Protein AF-A0A330HRD9-F1 (afdb_monomer_lite)

Foldseek 3Di:
DVVVQVVPQLDKDKLVRVLCVVVPPPPDDDLVSSVVSVVCQVPDDDDPQWDWDFQPDPPRMIMIFGQQHLNRQLVVLCVNPPVVDDSVCCCVPVVVSSVVSVVSNVLVVQCVPDDLLSVLVSLLVVLVVVLVVCVVPPCPDPVSVVSNVVSVVVNVVSVVVNVVVVVVVVVVVPDDPPPPPPDDDDPDDDDD

pLDDT: mean 87.34, std 14.57, range [40.97, 98.19]

Secondary structure (DSSP, 8-state):
-HHHHTTSTT-EEEHHHHHHHHTTT-S---HHHHHHHHHHHHHS---TTEEEEE-SSTT--EEEEETT-HHHHHHHHHHHHTTTS-HHHHHHH-HHHHHHHHHHHHHHHHHHSS-HHHHHHHHHHHHHHHHHHHHHHTTTSHHHHHHHHHHHHHHHHHHHHHHHHHHHHHHHHSS-----------------

Radius of gyration: 26.35 Å; chains: 1; bounding box: 50×54×100 Å

Sequence (192 aa):
MIVALIEDPDGAWTTTDICGRVYAGANRIEKKHRVAVSRGLRTISLPENWWVERLERQGSEHLLYNRLSIESQITKRWLSGFQMHPRDKFMKHWSHHVDKAHEDVDEYRRYFDADELGRIKIQVADKQKAAGLIRAFGASSSFSVEYLRQVGAEIASLLERKAALEEAARLSVSAPSECATGNTYHHDERAA

Organism: NCBI:txid1209954

Structure (mmCIF, N/CA/C/O backbone):
data_AF-A0A330HRD9-F1
#
_entry.id   AF-A0A330HRD9-F1
#
loop_
_atom_site.group_PDB
_atom_site.id
_atom_site.type_symbol
_atom_site.label_atom_id
_atom_site.label_alt_id
_atom_site.label_comp_id
_atom_site.label_asym_id
_atom_site.label_entity_id
_atom_site.label_seq_id
_atom_site.pdbx_PDB_ins_code
_atom_site.Cartn_x
_atom_site.Cartn_y
_atom_site.Cartn_z
_atom_site.occupancy
_atom_site.B_iso_or_equiv
_atom_site.auth_seq_id
_atom_site.auth_comp_id
_atom_site.auth_asym_id
_atom_site.auth_atom_id
_atom_site.pdbx_PDB_model_num
ATOM 1 N N . MET A 1 1 ? -14.180 -13.310 4.821 1.00 65.50 1 MET A N 1
ATOM 2 C CA . MET A 1 1 ? -14.444 -12.217 5.787 1.00 65.50 1 MET A CA 1
ATOM 3 C C . MET A 1 1 ? -13.482 -11.041 5.640 1.00 65.50 1 MET A C 1
ATOM 5 O O . MET A 1 1 ? -13.983 -9.961 5.397 1.00 65.50 1 MET A O 1
ATOM 9 N N . ILE A 1 2 ? -12.145 -11.196 5.676 1.00 76.19 2 ILE A N 1
ATOM 10 C CA . ILE A 1 2 ? -11.243 -10.095 5.237 1.00 76.19 2 ILE A CA 1
ATOM 11 C C . ILE A 1 2 ? -11.513 -9.736 3.761 1.00 76.19 2 ILE A C 1
ATOM 13 O O . ILE A 1 2 ? -11.580 -8.566 3.417 1.00 76.19 2 ILE A O 1
ATOM 17 N N . VAL A 1 3 ? -11.815 -10.741 2.931 1.00 77.94 3 VAL A N 1
ATOM 18 C CA . VAL A 1 3 ? -12.276 -10.570 1.538 1.00 77.94 3 VAL A CA 1
ATOM 19 C C . VAL A 1 3 ? -13.586 -9.768 1.409 1.00 77.94 3 VAL A C 1
ATOM 21 O O . VAL A 1 3 ? -13.821 -9.167 0.379 1.00 77.94 3 VAL A O 1
ATOM 24 N N . ALA A 1 4 ? -14.427 -9.704 2.446 1.00 80.56 4 ALA A N 1
ATOM 25 C CA . ALA A 1 4 ? -15.631 -8.866 2.401 1.00 80.56 4 ALA A CA 1
ATOM 26 C C . ALA A 1 4 ? -15.314 -7.395 2.720 1.00 80.56 4 ALA A C 1
ATOM 28 O O . ALA A 1 4 ? -16.073 -6.505 2.375 1.00 80.56 4 ALA A O 1
ATOM 29 N N . LEU A 1 5 ? -14.189 -7.119 3.394 1.00 81.88 5 LEU A N 1
ATOM 30 C CA . LEU A 1 5 ? -13.764 -5.741 3.641 1.00 81.88 5 LEU A CA 1
ATOM 31 C C . LEU A 1 5 ? -13.301 -5.089 2.345 1.00 81.88 5 LEU A C 1
ATOM 33 O O . LEU A 1 5 ? -13.672 -3.959 2.078 1.00 81.88 5 LEU A O 1
ATOM 37 N N . ILE A 1 6 ? -12.569 -5.821 1.507 1.00 88.12 6 ILE A N 1
ATOM 38 C CA . ILE A 1 6 ? -12.024 -5.289 0.250 1.00 88.12 6 ILE A CA 1
ATOM 39 C C . ILE A 1 6 ? -13.089 -4.952 -0.812 1.00 88.12 6 ILE A C 1
ATOM 41 O O . ILE A 1 6 ? -12.736 -4.441 -1.872 1.00 88.12 6 ILE A O 1
ATOM 45 N N . GLU A 1 7 ? -14.368 -5.233 -0.541 1.00 89.62 7 GLU A N 1
ATOM 46 C CA . GLU A 1 7 ? -15.505 -4.791 -1.360 1.00 89.62 7 GLU A CA 1
ATOM 47 C C . GLU A 1 7 ? -15.763 -3.283 -1.234 1.00 89.62 7 GLU A C 1
ATOM 49 O O . GLU A 1 7 ? -16.333 -2.691 -2.145 1.00 89.62 7 GLU A O 1
ATOM 54 N N . ASP A 1 8 ? -15.326 -2.653 -0.138 1.00 93.56 8 ASP A N 1
ATOM 55 C CA . ASP A 1 8 ? -15.334 -1.199 0.023 1.00 93.56 8 ASP A CA 1
ATOM 56 C C . ASP A 1 8 ? -14.036 -0.615 -0.570 1.00 93.56 8 ASP A C 1
ATOM 58 O O . ASP A 1 8 ? -12.972 -0.734 0.052 1.00 93.56 8 ASP A O 1
ATOM 62 N N . PRO A 1 9 ? -14.081 0.001 -1.770 1.00 94.38 9 PRO A N 1
ATOM 63 C CA . PRO A 1 9 ? -12.884 0.463 -2.465 1.00 94.38 9 PRO A CA 1
ATOM 64 C C . PRO A 1 9 ? -12.175 1.611 -1.738 1.00 94.38 9 PRO A C 1
ATOM 66 O O . PRO A 1 9 ? -10.974 1.787 -1.945 1.00 94.38 9 PRO A O 1
ATOM 69 N N . ASP A 1 10 ? -12.871 2.357 -0.879 1.00 96.81 10 ASP A N 1
ATOM 70 C CA . ASP A 1 10 ? -12.313 3.488 -0.129 1.00 96.81 10 ASP A CA 1
ATOM 71 C C . ASP A 1 10 ? -11.862 3.103 1.281 1.00 96.81 10 ASP A C 1
ATOM 73 O O . ASP A 1 10 ? -11.349 3.918 2.054 1.00 96.81 10 ASP A O 1
ATOM 77 N N . GLY A 1 11 ? -12.009 1.828 1.612 1.00 95.06 11 GLY A N 1
ATOM 78 C CA . GLY A 1 11 ? -11.763 1.334 2.939 1.00 95.06 11 GLY A CA 1
ATOM 79 C C . GLY A 1 11 ? -10.288 1.291 3.330 1.00 95.06 11 GLY A C 1
ATOM 80 O O . GLY A 1 11 ? -9.402 0.937 2.549 1.00 95.06 11 GLY A O 1
ATOM 81 N N . ALA A 1 12 ? -10.026 1.637 4.587 1.00 96.88 12 ALA A N 1
ATOM 82 C CA . ALA A 1 12 ? -8.746 1.447 5.251 1.00 96.88 12 ALA A CA 1
ATOM 83 C C . ALA A 1 12 ? -9.004 1.030 6.702 1.00 96.88 12 ALA A C 1
ATOM 85 O O . ALA A 1 12 ? -9.742 1.703 7.424 1.00 96.88 12 ALA A O 1
ATOM 86 N N . TRP A 1 13 ? -8.408 -0.080 7.139 1.00 96.25 13 TRP A N 1
ATOM 87 C CA . TRP A 1 13 ? -8.708 -0.671 8.445 1.00 96.25 13 TRP A CA 1
ATOM 88 C C . TRP A 1 13 ? -7.464 -1.158 9.155 1.00 96.25 13 TRP A C 1
ATOM 90 O O . TRP A 1 13 ? -6.622 -1.864 8.595 1.00 96.25 13 TRP A O 1
ATOM 100 N N . THR A 1 14 ? -7.378 -0.831 10.437 1.00 95.12 14 THR A N 1
ATOM 101 C CA . THR A 1 14 ? -6.354 -1.379 11.314 1.00 95.12 14 THR A CA 1
ATOM 102 C C . THR A 1 14 ? -6.695 -2.814 11.706 1.00 95.12 14 THR A C 1
ATOM 104 O O . THR A 1 14 ? -7.837 -3.267 11.627 1.00 95.12 14 THR A O 1
ATOM 107 N N . THR A 1 15 ? -5.708 -3.540 12.224 1.00 94.69 15 THR A N 1
ATOM 108 C CA . THR A 1 15 ? -5.923 -4.867 12.820 1.00 94.69 15 THR A CA 1
ATOM 109 C C . THR A 1 15 ? -7.010 -4.834 13.899 1.00 94.69 15 THR A C 1
ATOM 111 O O . THR A 1 15 ? -7.769 -5.796 14.010 1.00 94.69 15 THR A O 1
ATOM 114 N N . THR A 1 16 ? -7.118 -3.746 14.673 1.00 92.38 16 THR A N 1
ATOM 115 C CA . THR A 1 16 ? -8.193 -3.570 15.663 1.00 92.38 16 THR A CA 1
ATOM 116 C C . THR A 1 16 ? -9.562 -3.472 14.999 1.00 92.38 16 THR A C 1
ATOM 118 O O . THR A 1 16 ? -10.465 -4.209 15.399 1.00 92.38 16 THR A O 1
ATOM 121 N N . ASP A 1 17 ? -9.707 -2.636 13.971 1.00 94.00 17 ASP A N 1
ATOM 122 C CA . ASP A 1 17 ? -10.977 -2.466 13.250 1.00 94.00 17 ASP A CA 1
ATOM 123 C C . ASP A 1 17 ? -11.423 -3.789 12.623 1.00 94.00 17 ASP A C 1
ATOM 125 O O . ASP A 1 17 ? -12.572 -4.213 12.758 1.00 94.00 17 ASP A O 1
ATOM 129 N N . ILE A 1 18 ? -10.472 -4.497 12.008 1.00 95.25 18 ILE A N 1
ATOM 130 C CA . ILE A 1 18 ? -10.708 -5.803 11.400 1.00 95.25 18 ILE A CA 1
ATOM 131 C C . ILE A 1 18 ? -11.118 -6.814 12.468 1.00 95.25 18 ILE A C 1
ATOM 133 O O . ILE A 1 18 ? -12.080 -7.540 12.257 1.00 95.25 18 ILE A O 1
ATOM 137 N N . CYS A 1 19 ? -10.461 -6.850 13.633 1.00 94.00 19 CYS A N 1
ATOM 138 C CA . CYS A 1 19 ? -10.880 -7.729 14.730 1.00 94.00 19 CYS A CA 1
ATOM 139 C C . CYS A 1 19 ? -12.320 -7.454 15.173 1.00 94.00 19 CYS A C 1
ATOM 141 O O . CYS A 1 19 ? -13.059 -8.408 15.404 1.00 94.00 19 CYS A O 1
ATOM 143 N N . GLY A 1 20 ? -12.714 -6.182 15.283 1.00 93.38 20 GLY A N 1
ATOM 144 C CA . GLY A 1 20 ? -14.074 -5.799 15.669 1.00 93.38 20 GLY A CA 1
ATOM 145 C C . GLY A 1 20 ? -15.132 -6.295 14.682 1.00 93.38 20 GLY A C 1
ATOM 146 O O . GLY A 1 20 ? -16.203 -6.724 15.098 1.00 93.38 20 GLY A O 1
ATOM 147 N N . ARG A 1 21 ? -14.807 -6.307 13.385 1.00 93.06 21 ARG A N 1
ATOM 148 C CA . ARG A 1 21 ? -15.693 -6.823 12.330 1.00 93.06 21 ARG A CA 1
ATOM 149 C C . ARG A 1 21 ? -15.680 -8.351 12.246 1.00 93.06 21 ARG A C 1
ATOM 151 O O . ARG A 1 21 ? -16.729 -8.971 12.141 1.00 93.06 21 ARG A O 1
ATOM 158 N N . VAL A 1 22 ? -14.494 -8.955 12.314 1.00 92.88 22 VAL A N 1
ATOM 159 C CA . VAL A 1 22 ? -14.272 -10.408 12.195 1.00 92.88 22 VAL A CA 1
ATOM 160 C C . VAL A 1 22 ? -14.905 -11.169 13.355 1.00 92.88 22 VAL A C 1
ATOM 162 O O . VAL A 1 22 ? -15.489 -12.229 13.167 1.00 92.88 22 VAL A O 1
ATOM 165 N N . TYR A 1 23 ? -14.780 -10.633 14.563 1.00 92.12 23 TYR A N 1
ATOM 166 C CA . TYR A 1 23 ? -15.294 -11.247 15.782 1.00 92.12 23 TYR A CA 1
ATOM 167 C C . TYR A 1 23 ? -16.485 -10.455 16.330 1.00 92.12 23 TYR A C 1
ATOM 169 O O . TYR A 1 23 ? -16.636 -10.313 17.545 1.00 92.12 23 TYR A O 1
ATOM 177 N N . ALA A 1 24 ? -17.321 -9.918 15.437 1.00 89.19 24 ALA A N 1
ATOM 178 C CA . ALA A 1 24 ? -18.566 -9.272 15.822 1.00 89.19 24 ALA A CA 1
ATOM 179 C C . ALA A 1 24 ? -19.431 -10.254 16.637 1.00 89.19 24 ALA A C 1
ATOM 181 O O . ALA A 1 24 ? -19.612 -11.406 16.250 1.00 89.19 24 ALA A O 1
ATOM 182 N N . GLY A 1 25 ? -19.920 -9.814 17.798 1.00 89.75 25 GLY A N 1
ATOM 183 C CA . GLY A 1 25 ? -20.679 -10.658 18.731 1.00 89.75 25 GLY A CA 1
ATOM 184 C C . GLY A 1 25 ? -19.832 -11.442 19.741 1.00 89.75 25 GLY A C 1
ATOM 185 O O . GLY A 1 25 ? -20.387 -12.050 20.652 1.00 89.75 25 GLY A O 1
ATOM 186 N N . ALA A 1 26 ? -18.498 -11.405 19.653 1.00 90.25 26 ALA A N 1
ATOM 187 C CA . ALA A 1 26 ? -17.662 -11.901 20.740 1.00 90.25 26 ALA A CA 1
ATOM 188 C C . ALA A 1 26 ? -17.774 -10.972 21.960 1.00 90.25 26 ALA A C 1
ATOM 190 O O . ALA A 1 26 ? -17.577 -9.764 21.841 1.00 90.25 26 ALA A O 1
ATOM 191 N N . ASN A 1 27 ? -17.982 -11.541 23.154 1.00 91.06 27 ASN A N 1
ATOM 192 C CA . ASN A 1 27 ? -18.043 -10.774 24.409 1.00 91.06 27 ASN A CA 1
ATOM 193 C C . ASN A 1 27 ? -16.789 -9.914 24.645 1.00 91.06 27 ASN A C 1
ATOM 195 O O . ASN A 1 27 ? -16.851 -8.877 25.302 1.00 91.06 27 ASN A O 1
ATOM 199 N N . ARG A 1 28 ? -15.630 -10.358 24.137 1.00 93.69 28 ARG A N 1
ATOM 200 C CA . ARG A 1 28 ? -14.359 -9.641 24.249 1.00 93.69 28 ARG A CA 1
ATOM 201 C C . ARG A 1 28 ? -13.406 -9.990 23.109 1.00 93.69 28 ARG A C 1
ATOM 203 O O . ARG A 1 28 ? -13.187 -11.159 22.788 1.00 93.69 28 ARG A O 1
ATOM 210 N N . ILE A 1 29 ? -12.734 -8.971 22.574 1.00 93.38 29 ILE A N 1
ATOM 211 C CA . ILE A 1 29 ? -11.587 -9.152 21.679 1.00 93.38 29 ILE A CA 1
ATOM 212 C C . ILE A 1 29 ? -10.321 -9.395 22.504 1.00 93.38 29 ILE A C 1
ATOM 214 O O . ILE A 1 29 ? -9.768 -8.487 23.124 1.00 93.38 29 ILE A O 1
ATOM 218 N N . GLU A 1 30 ? -9.850 -10.638 22.502 1.00 92.69 30 GLU A N 1
ATOM 219 C CA . GLU A 1 30 ? -8.629 -11.053 23.188 1.00 92.69 30 GLU A CA 1
ATOM 220 C C . GLU A 1 30 ? -7.383 -10.935 22.299 1.00 92.69 30 GLU A C 1
ATOM 222 O O . GLU A 1 30 ? -7.453 -10.808 21.074 1.00 92.69 30 GLU A O 1
ATOM 227 N N . LYS A 1 31 ? -6.199 -11.055 22.912 1.00 92.31 31 LYS A N 1
ATOM 228 C CA . LYS A 1 31 ? -4.911 -11.043 22.198 1.00 92.31 31 LYS A CA 1
ATOM 229 C C . LYS A 1 31 ? -4.839 -12.111 21.099 1.00 92.31 31 LYS A C 1
ATOM 231 O O . LYS A 1 31 ? -4.300 -11.837 20.031 1.00 92.31 31 LYS A O 1
ATOM 236 N N . LYS A 1 32 ? -5.406 -13.302 21.329 1.00 93.06 32 LYS A N 1
ATOM 237 C CA . LYS A 1 32 ? -5.404 -14.401 20.348 1.00 93.06 32 LYS A CA 1
ATOM 238 C C . LYS A 1 32 ? -6.122 -14.028 19.044 1.00 93.06 32 LYS A C 1
ATOM 240 O O . LYS A 1 32 ? -5.638 -14.378 17.974 1.00 93.06 32 LYS A O 1
ATOM 245 N N . HIS A 1 33 ? -7.197 -13.240 19.128 1.00 93.44 33 HIS A N 1
ATOM 246 C CA . HIS A 1 33 ? -7.938 -12.732 17.970 1.00 93.44 33 HIS A CA 1
ATOM 247 C C . HIS A 1 33 ? -7.077 -11.768 17.146 1.00 93.44 33 HIS A C 1
ATOM 249 O O . HIS A 1 33 ? -6.937 -11.931 15.937 1.00 93.44 33 HIS A O 1
ATOM 255 N N . ARG A 1 34 ? -6.400 -10.828 17.819 1.00 92.56 34 ARG A N 1
ATOM 256 C CA . ARG A 1 34 ? -5.471 -9.884 17.174 1.00 92.56 34 ARG A CA 1
ATOM 257 C C . ARG A 1 34 ? -4.306 -10.599 16.491 1.00 92.56 34 ARG A C 1
ATOM 259 O O . ARG A 1 34 ? -3.955 -10.263 15.364 1.00 92.56 34 ARG A O 1
ATOM 266 N N . VAL A 1 35 ? -3.736 -11.613 17.147 1.00 91.94 35 VAL A N 1
ATOM 267 C CA . VAL A 1 35 ? -2.663 -12.441 16.572 1.00 91.94 35 VAL A CA 1
ATOM 268 C C . VAL A 1 35 ? -3.158 -13.210 15.346 1.00 91.94 35 VAL A C 1
ATOM 270 O O . VAL A 1 35 ? -2.446 -13.253 14.344 1.00 91.94 35 VAL A O 1
ATOM 273 N N . ALA A 1 36 ? -4.361 -13.788 15.398 1.00 93.50 36 ALA A N 1
ATOM 274 C CA . ALA A 1 36 ? -4.954 -14.495 14.266 1.00 93.50 36 ALA A CA 1
ATOM 275 C C . ALA A 1 36 ? -5.174 -13.560 13.066 1.00 93.50 36 ALA A C 1
ATOM 277 O O . ALA A 1 36 ? -4.732 -13.881 11.966 1.00 93.50 36 ALA A O 1
ATOM 278 N N . VAL A 1 37 ? -5.752 -12.373 13.282 1.00 94.12 37 VAL A N 1
ATOM 279 C CA . VAL A 1 37 ? -5.955 -11.375 12.217 1.00 94.12 37 VAL A CA 1
ATOM 280 C C . VAL A 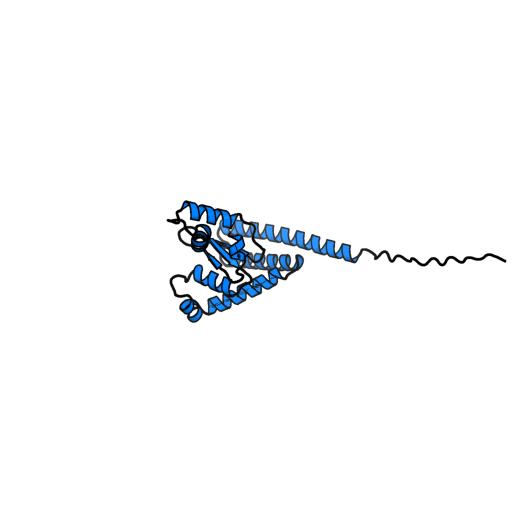1 37 ? -4.628 -10.878 11.654 1.00 94.12 37 VAL A C 1
ATOM 282 O O . VAL A 1 37 ? -4.460 -10.857 10.442 1.00 94.12 37 VAL A O 1
ATOM 285 N N . SER A 1 38 ? -3.650 -10.542 12.497 1.00 92.81 38 SER A N 1
ATOM 286 C CA . SER A 1 38 ? -2.329 -10.094 12.031 1.00 92.81 38 SER A CA 1
ATOM 287 C C . SER A 1 38 ? -1.585 -11.177 11.237 1.00 92.81 38 SER A C 1
ATOM 289 O O . SER A 1 38 ? -0.889 -10.876 10.268 1.00 92.81 38 SER A O 1
ATOM 291 N N . ARG A 1 39 ? -1.722 -12.456 11.607 1.00 93.00 39 ARG A N 1
ATOM 292 C CA . ARG A 1 39 ? -1.204 -13.572 10.796 1.00 93.00 39 ARG A CA 1
ATOM 293 C C . ARG A 1 39 ? -1.962 -13.698 9.476 1.00 93.00 39 ARG A C 1
ATOM 295 O O . ARG A 1 39 ? -1.316 -13.833 8.442 1.00 93.00 39 ARG A O 1
ATOM 302 N N . GLY A 1 40 ? -3.289 -13.588 9.510 1.00 93.38 40 GLY A N 1
ATOM 303 C CA . GLY A 1 40 ? -4.132 -13.597 8.317 1.00 93.38 40 GLY A CA 1
ATOM 304 C C . GLY A 1 40 ? -3.736 -12.500 7.331 1.00 93.38 40 GLY A C 1
ATOM 305 O O . GLY A 1 40 ? -3.455 -12.795 6.181 1.00 93.38 40 GLY A O 1
ATOM 306 N N . LEU A 1 41 ? -3.587 -11.258 7.793 1.00 93.88 41 LEU A N 1
ATOM 307 C CA . LEU A 1 41 ? -3.188 -10.122 6.955 1.00 93.88 41 LEU A CA 1
ATOM 308 C C . LEU A 1 41 ? -1.825 -10.297 6.277 1.00 93.88 41 LEU A C 1
ATOM 310 O O . LEU A 1 41 ? -1.631 -9.804 5.176 1.00 93.88 41 LEU A O 1
ATOM 314 N N . ARG A 1 42 ? -0.885 -11.005 6.908 1.00 90.31 42 ARG A N 1
ATOM 315 C CA . ARG A 1 42 ? 0.449 -11.248 6.333 1.00 90.31 42 ARG A CA 1
ATOM 316 C C . ARG A 1 42 ? 0.500 -12.401 5.335 1.00 90.31 42 ARG A C 1
ATOM 318 O O . ARG A 1 42 ? 1.520 -12.577 4.683 1.00 90.31 42 ARG A O 1
ATOM 325 N N . THR A 1 43 ? -0.540 -13.227 5.285 1.00 91.88 43 THR A N 1
ATOM 326 C CA . THR A 1 43 ? -0.543 -14.479 4.509 1.00 91.88 43 THR A CA 1
ATOM 327 C C . THR A 1 43 ? -1.674 -14.552 3.494 1.00 91.88 43 THR A C 1
ATOM 329 O O . THR A 1 43 ? -1.632 -15.389 2.598 1.00 91.88 43 THR A O 1
ATOM 332 N N . ILE A 1 44 ? -2.681 -13.687 3.614 1.00 92.56 44 ILE A N 1
ATOM 333 C CA . ILE A 1 44 ? -3.791 -13.614 2.674 1.00 92.56 44 ILE A CA 1
ATOM 334 C C . ILE A 1 44 ? -3.307 -13.083 1.322 1.00 92.56 44 ILE A C 1
ATOM 336 O O . ILE A 1 44 ? -2.563 -12.106 1.250 1.00 92.56 44 ILE A O 1
ATOM 340 N N . SER A 1 45 ? -3.752 -13.728 0.246 1.00 92.75 45 SER A N 1
ATOM 341 C CA . SER A 1 45 ? -3.597 -13.194 -1.104 1.00 92.75 45 SER A CA 1
ATOM 342 C C . SER A 1 45 ? -4.597 -12.057 -1.295 1.00 92.75 45 SER A C 1
ATOM 344 O O . SER A 1 45 ? -5.798 -12.237 -1.078 1.00 92.75 45 SER A O 1
ATOM 346 N N . LEU A 1 46 ? -4.089 -10.878 -1.641 1.00 94.06 46 LEU A N 1
ATOM 347 C CA . LEU A 1 46 ? -4.882 -9.678 -1.876 1.00 94.06 46 LEU A CA 1
ATOM 348 C C . LEU A 1 46 ? -4.866 -9.328 -3.365 1.00 94.06 46 LEU A C 1
ATOM 350 O O . LEU A 1 46 ? -3.876 -9.626 -4.040 1.00 94.06 46 LEU A O 1
ATOM 354 N N . PRO A 1 47 ? -5.922 -8.672 -3.876 1.00 94.75 47 PRO A N 1
ATOM 355 C CA . PRO A 1 47 ? -5.849 -8.037 -5.183 1.00 94.75 47 PRO A CA 1
ATOM 356 C C . PRO A 1 47 ? -4.693 -7.033 -5.224 1.00 94.75 47 PRO A C 1
ATOM 358 O O . PRO A 1 47 ? -4.352 -6.441 -4.201 1.00 94.75 47 PRO A O 1
ATOM 361 N N . GLU A 1 48 ? -4.112 -6.821 -6.405 1.00 93.88 48 GLU A N 1
ATOM 362 C CA . GLU A 1 48 ? -2.882 -6.033 -6.567 1.00 93.88 48 GLU A CA 1
ATOM 363 C C . GLU A 1 48 ? -2.984 -4.620 -5.967 1.00 93.88 48 GLU A C 1
ATOM 365 O O . GLU A 1 48 ? -2.033 -4.144 -5.351 1.00 93.88 48 GLU A O 1
ATOM 370 N N . ASN A 1 49 ? -4.149 -3.977 -6.074 1.00 95.69 49 ASN A N 1
ATOM 371 C CA . ASN A 1 49 ? -4.377 -2.630 -5.558 1.00 95.69 49 ASN A CA 1
ATOM 372 C C . ASN A 1 49 ? -4.499 -2.548 -4.025 1.00 95.69 49 ASN A C 1
ATOM 374 O O . ASN A 1 49 ? -4.471 -1.449 -3.475 1.00 95.69 49 ASN A O 1
ATOM 378 N N . TRP A 1 50 ? -4.628 -3.675 -3.327 1.00 96.81 50 TRP A N 1
ATOM 379 C CA . TRP A 1 50 ? -4.720 -3.728 -1.871 1.00 96.81 50 TRP A CA 1
ATOM 380 C C . TRP A 1 50 ? -3.365 -4.023 -1.241 1.00 96.81 50 TRP A C 1
ATOM 382 O O . TRP A 1 50 ? -2.594 -4.855 -1.715 1.00 96.81 50 TRP A O 1
ATOM 392 N N . TRP A 1 51 ? -3.079 -3.355 -0.128 1.00 96.19 51 TRP A N 1
ATOM 393 C CA . TRP A 1 51 ? -1.796 -3.475 0.547 1.00 96.19 51 TRP A CA 1
ATOM 394 C C . TRP A 1 51 ? -1.938 -3.566 2.056 1.00 96.19 51 TRP A C 1
ATOM 396 O O . TRP A 1 51 ? -2.880 -3.039 2.651 1.00 96.19 51 TRP A O 1
ATOM 406 N N . VAL A 1 52 ? -0.965 -4.236 2.671 1.00 96.06 52 VAL A N 1
ATOM 407 C CA . VAL A 1 52 ? -0.840 -4.346 4.120 1.00 96.06 52 VAL A CA 1
ATOM 408 C C . VAL A 1 52 ? 0.456 -3.688 4.552 1.00 96.06 52 VAL A C 1
ATOM 410 O O . VAL A 1 52 ? 1.545 -4.097 4.158 1.00 96.06 52 VAL A O 1
ATOM 413 N N . GLU A 1 53 ? 0.340 -2.687 5.413 1.00 94.44 53 GLU A N 1
ATOM 414 C CA . GLU A 1 53 ? 1.478 -1.973 5.984 1.00 94.44 53 GLU A CA 1
ATOM 415 C C . GLU A 1 53 ? 1.489 -2.137 7.496 1.00 94.44 53 GLU A C 1
ATOM 417 O O . GLU A 1 53 ? 0.446 -2.126 8.154 1.00 94.44 53 GLU A O 1
ATOM 422 N N . ARG A 1 54 ? 2.678 -2.309 8.069 1.00 93.06 54 ARG A N 1
ATOM 423 C CA . ARG A 1 54 ? 2.830 -2.310 9.517 1.00 93.06 54 ARG A CA 1
ATOM 424 C C . ARG A 1 54 ? 2.759 -0.870 10.016 1.00 93.06 54 ARG A C 1
ATOM 426 O O . ARG A 1 54 ? 3.511 -0.015 9.568 1.00 93.06 54 ARG A O 1
ATOM 433 N N . LEU A 1 55 ? 1.878 -0.619 10.976 1.00 90.38 55 LEU A N 1
ATOM 434 C CA . LEU A 1 55 ? 1.883 0.615 11.743 1.00 90.38 55 LEU A CA 1
ATOM 435 C C . LEU A 1 55 ? 2.977 0.501 12.806 1.00 90.38 55 LEU A C 1
ATOM 437 O O . LEU A 1 55 ? 2.946 -0.407 13.642 1.00 90.38 55 LEU A O 1
ATOM 441 N N . GLU A 1 56 ? 3.932 1.427 12.790 1.00 83.12 56 GLU A N 1
ATOM 442 C CA . GLU A 1 56 ? 5.048 1.509 13.746 1.00 83.12 56 GLU A CA 1
ATOM 443 C C . GLU A 1 56 ? 4.586 2.032 15.121 1.00 83.12 56 GLU A C 1
ATOM 445 O O . GLU A 1 56 ? 5.111 2.994 15.677 1.00 83.12 56 GLU A O 1
ATOM 450 N N . ARG A 1 57 ? 3.545 1.400 15.673 1.00 82.38 57 ARG A N 1
ATOM 451 C CA . ARG A 1 57 ? 2.934 1.724 16.963 1.00 82.38 57 ARG A CA 1
ATOM 452 C C . ARG A 1 57 ? 2.812 0.494 17.854 1.00 82.38 57 ARG A C 1
ATOM 454 O O . ARG A 1 57 ? 2.976 -0.653 17.422 1.00 82.38 57 ARG A O 1
ATOM 461 N N . GLN A 1 58 ? 2.519 0.734 19.131 1.00 77.56 58 GLN A N 1
ATOM 462 C CA . GLN A 1 58 ? 2.396 -0.327 20.125 1.00 77.56 58 GLN A CA 1
ATOM 463 C C . GLN A 1 58 ? 1.376 -1.389 19.683 1.00 77.56 58 GLN A C 1
ATOM 465 O O . GLN A 1 58 ? 0.302 -1.077 19.176 1.00 77.56 58 GLN A O 1
ATOM 470 N N . GLY A 1 59 ? 1.724 -2.663 19.877 1.00 76.56 59 GLY A N 1
ATOM 471 C CA . GLY A 1 59 ? 0.879 -3.794 19.483 1.00 76.56 59 GLY A CA 1
ATOM 472 C C . GLY A 1 59 ? 1.158 -4.357 18.087 1.00 76.56 59 GLY A C 1
ATOM 473 O O . GLY A 1 59 ? 0.554 -5.370 17.745 1.00 76.56 59 GLY A O 1
ATOM 474 N N . SER A 1 60 ? 2.106 -3.782 17.329 1.00 77.88 60 SER A N 1
ATOM 475 C CA . SER A 1 60 ? 2.483 -4.250 15.978 1.00 77.88 60 SER A CA 1
ATOM 476 C C . SER A 1 60 ? 1.276 -4.380 15.049 1.00 77.88 60 SER A C 1
ATOM 478 O O . SER A 1 60 ? 1.067 -5.403 14.388 1.00 77.88 60 SER A O 1
ATOM 480 N N . GLU A 1 61 ? 0.434 -3.353 15.054 1.00 90.62 61 GLU A N 1
ATOM 481 C CA . GLU A 1 61 ? -0.764 -3.349 14.233 1.00 90.62 61 GLU A CA 1
ATOM 482 C C . GLU A 1 61 ? -0.423 -3.245 12.757 1.00 90.62 61 GLU A C 1
ATOM 484 O O . GLU A 1 61 ? 0.556 -2.626 12.360 1.00 90.62 61 GLU A O 1
ATOM 489 N N . HIS A 1 62 ? -1.251 -3.884 11.948 1.00 94.75 62 HIS A N 1
ATOM 490 C CA . HIS A 1 62 ? -1.198 -3.789 10.502 1.00 94.75 62 HIS A CA 1
ATOM 491 C C . HIS A 1 62 ? -2.403 -2.989 10.021 1.00 94.75 62 HIS A C 1
ATOM 493 O O . HIS A 1 62 ? -3.474 -3.056 10.632 1.00 94.75 62 HIS A O 1
ATOM 499 N N . LEU A 1 63 ? -2.212 -2.261 8.933 1.00 95.69 63 LEU A N 1
ATOM 500 C CA . LEU A 1 63 ? -3.220 -1.501 8.222 1.00 95.69 63 LEU A CA 1
ATOM 501 C C . LEU A 1 63 ? -3.432 -2.140 6.851 1.00 95.69 63 LEU A C 1
ATOM 503 O O . LEU A 1 63 ? -2.477 -2.269 6.091 1.00 95.69 63 LEU A O 1
ATOM 507 N N . LEU A 1 64 ? -4.671 -2.513 6.552 1.00 97.06 64 LEU A N 1
ATOM 508 C CA . LEU A 1 64 ? -5.120 -2.898 5.218 1.00 97.06 64 LEU A CA 1
ATOM 509 C C . LEU A 1 64 ? -5.719 -1.665 4.537 1.00 97.06 64 LEU A C 1
ATOM 511 O O . LEU A 1 64 ? -6.579 -1.024 5.137 1.00 97.06 64 LEU A O 1
ATOM 515 N N . TYR A 1 65 ? -5.286 -1.339 3.322 1.00 97.69 65 TYR A N 1
ATOM 516 C CA . TYR A 1 65 ? -5.787 -0.184 2.569 1.00 97.69 65 TYR A CA 1
ATOM 517 C C . TYR A 1 65 ? -5.686 -0.401 1.054 1.00 97.69 65 TYR A C 1
ATOM 519 O O . TYR A 1 65 ? -4.918 -1.247 0.586 1.00 97.69 65 TYR A O 1
ATOM 527 N N . ASN A 1 66 ? -6.460 0.371 0.294 1.00 97.88 66 ASN A N 1
ATOM 528 C CA . ASN A 1 66 ? -6.450 0.387 -1.163 1.00 97.88 66 ASN A CA 1
ATOM 529 C C . ASN A 1 66 ? -5.524 1.501 -1.664 1.00 97.88 66 ASN A C 1
ATOM 531 O O . ASN A 1 66 ? -5.747 2.684 -1.418 1.00 97.88 66 ASN A O 1
ATOM 535 N N . ARG A 1 67 ? -4.487 1.126 -2.409 1.00 97.62 67 ARG A N 1
ATOM 536 C CA . ARG A 1 67 ? -3.472 2.045 -2.932 1.00 97.62 67 ARG A CA 1
ATOM 537 C C . ARG A 1 67 ? -3.973 2.932 -4.072 1.00 97.62 67 ARG A C 1
ATOM 539 O O . ARG A 1 67 ? -3.321 3.930 -4.359 1.00 97.62 67 ARG A O 1
ATOM 546 N N . LEU A 1 68 ? -5.086 2.574 -4.719 1.00 97.44 68 LEU A N 1
ATOM 547 C CA . LEU A 1 68 ? -5.692 3.347 -5.811 1.00 97.44 68 LEU A CA 1
ATOM 548 C C . LEU A 1 68 ? -6.819 4.285 -5.353 1.00 97.44 68 LEU A C 1
ATOM 550 O O . LEU A 1 68 ? -7.282 5.092 -6.161 1.00 97.44 68 LEU A O 1
ATOM 554 N N . SER A 1 69 ? -7.255 4.199 -4.091 1.00 98.19 69 SER A N 1
ATOM 555 C CA . SER A 1 69 ? -8.255 5.111 -3.529 1.00 98.19 69 SER A CA 1
ATOM 556 C C . SER A 1 69 ? -7.583 6.258 -2.780 1.00 98.19 69 SER A C 1
ATOM 558 O O . SER A 1 69 ? -6.793 6.050 -1.855 1.00 98.19 69 SER A O 1
ATOM 560 N N . ILE A 1 70 ? -7.953 7.482 -3.156 1.00 98.00 70 ILE A N 1
ATOM 561 C CA . ILE A 1 70 ? -7.521 8.703 -2.472 1.00 98.00 70 ILE A CA 1
ATOM 562 C C . ILE A 1 70 ? -8.028 8.698 -1.026 1.00 98.00 70 ILE A C 1
ATOM 564 O O . ILE A 1 70 ? -7.244 8.922 -0.108 1.00 98.00 70 ILE A O 1
ATOM 568 N N . GLU A 1 71 ? -9.302 8.372 -0.795 1.00 97.88 71 GLU A N 1
ATOM 569 C CA . GLU A 1 71 ? -9.884 8.337 0.554 1.00 97.88 71 GLU A CA 1
ATOM 570 C C . GLU A 1 71 ? -9.226 7.281 1.447 1.00 97.88 71 GLU A C 1
ATOM 572 O O . GLU A 1 71 ? -8.942 7.543 2.624 1.00 97.88 71 GLU A O 1
ATOM 577 N N . SER A 1 72 ? -8.910 6.114 0.883 1.00 97.94 72 SER A N 1
ATOM 578 C CA . SER A 1 72 ? -8.189 5.058 1.594 1.00 97.94 72 SER A CA 1
ATOM 579 C C . SER A 1 72 ? -6.777 5.519 1.979 1.00 97.94 72 SER A C 1
ATOM 581 O O . SER A 1 72 ? -6.356 5.346 3.125 1.00 97.94 72 SER A O 1
ATOM 583 N N . GLN A 1 73 ? -6.071 6.214 1.080 1.00 97.81 73 GLN A N 1
ATOM 584 C CA . GLN A 1 73 ? -4.734 6.765 1.334 1.00 97.81 73 GLN A CA 1
ATOM 585 C C . GLN A 1 73 ? -4.736 7.930 2.339 1.00 97.81 73 GLN A C 1
ATOM 587 O O . GLN A 1 73 ? -3.877 7.994 3.224 1.00 97.81 73 GLN A O 1
ATOM 592 N N . ILE A 1 74 ? -5.726 8.824 2.280 1.00 97.44 74 ILE A N 1
ATOM 593 C CA . ILE A 1 74 ? -5.935 9.876 3.291 1.00 97.44 74 ILE A CA 1
ATOM 594 C C . ILE A 1 74 ? -6.142 9.228 4.662 1.00 97.44 74 ILE A C 1
ATOM 596 O O . ILE A 1 74 ? -5.497 9.601 5.647 1.00 97.44 74 ILE A O 1
ATOM 600 N N . THR A 1 75 ? -7.008 8.216 4.724 1.00 96.81 75 THR A N 1
ATOM 601 C CA . THR A 1 75 ? -7.312 7.488 5.959 1.00 96.81 75 THR A CA 1
ATOM 602 C C . THR A 1 75 ? -6.088 6.735 6.474 1.00 96.81 75 THR A C 1
ATOM 604 O O . THR A 1 75 ? -5.805 6.788 7.671 1.00 96.81 75 THR A O 1
ATOM 607 N N . LYS A 1 76 ? -5.293 6.127 5.587 1.00 96.06 76 LYS A N 1
ATOM 608 C CA . LYS A 1 76 ? -4.001 5.515 5.919 1.00 96.06 76 LYS A CA 1
ATOM 609 C C . LYS A 1 76 ? -3.070 6.506 6.607 1.00 96.06 76 LYS A C 1
ATOM 611 O O . LYS A 1 76 ? -2.546 6.217 7.685 1.00 96.06 76 LYS A O 1
ATOM 616 N N . ARG A 1 77 ? -2.881 7.689 6.018 1.00 95.00 77 ARG A N 1
ATOM 617 C CA . ARG A 1 77 ? -2.022 8.738 6.586 1.00 95.00 77 ARG A CA 1
ATOM 618 C C . ARG A 1 77 ? -2.527 9.180 7.956 1.00 95.00 77 ARG A C 1
ATOM 620 O O . ARG A 1 77 ? -1.746 9.203 8.908 1.00 95.00 77 ARG A O 1
ATOM 627 N N . TRP A 1 78 ? -3.829 9.422 8.083 1.00 95.56 78 TRP A N 1
ATOM 628 C CA . TRP A 1 78 ? -4.448 9.781 9.357 1.00 95.56 78 TRP A CA 1
ATOM 629 C C . TRP A 1 78 ? -4.226 8.710 10.438 1.00 95.56 78 TRP A C 1
ATOM 631 O O . TRP A 1 78 ? -3.703 9.015 11.511 1.00 95.56 78 TRP A O 1
ATOM 641 N N . LEU A 1 79 ? -4.525 7.442 10.142 1.00 93.75 79 LEU A N 1
ATOM 642 C CA . LEU A 1 79 ? -4.363 6.323 11.078 1.00 93.75 79 LEU A CA 1
ATOM 643 C C . LEU A 1 79 ? -2.898 6.068 11.466 1.00 93.75 79 LEU A C 1
ATOM 645 O O . LEU A 1 79 ? -2.627 5.635 12.590 1.00 93.75 79 LEU A O 1
ATOM 649 N N . SER A 1 80 ? -1.951 6.344 10.564 1.00 90.12 80 SER A N 1
ATOM 650 C CA . SER A 1 80 ? -0.525 6.100 10.808 1.00 90.12 80 SER A CA 1
ATOM 651 C C . SER A 1 80 ? 0.136 7.078 11.782 1.00 90.12 80 SER A C 1
ATOM 653 O O . SER A 1 80 ? 1.084 6.688 12.458 1.00 90.12 80 SER A O 1
ATOM 655 N N . GLY A 1 81 ? -0.357 8.317 11.894 1.00 86.56 81 GLY A N 1
ATOM 656 C CA . GLY A 1 81 ? 0.355 9.358 12.650 1.00 86.56 81 GLY A CA 1
ATOM 657 C C . GLY A 1 81 ? -0.507 10.434 13.305 1.00 86.56 81 GLY A C 1
ATOM 658 O O . GLY A 1 81 ? 0.002 11.188 14.126 1.00 86.56 81 GLY A O 1
ATOM 659 N N . PHE A 1 82 ? -1.803 10.504 12.995 1.00 87.81 82 PHE A N 1
ATOM 660 C CA . PHE A 1 82 ? -2.663 11.634 13.372 1.00 87.81 82 PHE A CA 1
ATOM 661 C C . PHE A 1 82 ? -3.971 11.216 14.042 1.00 87.81 82 PHE A C 1
ATOM 663 O O . PHE A 1 82 ? -4.829 12.061 14.279 1.00 87.81 82 PHE A O 1
ATOM 670 N N . GLN A 1 83 ? -4.124 9.941 14.409 1.00 84.62 83 GLN A N 1
ATOM 671 C CA . GLN A 1 83 ? -5.349 9.416 15.029 1.00 84.62 83 GLN A CA 1
ATOM 672 C C . GLN A 1 83 ? -5.749 10.113 16.344 1.00 84.62 83 GLN A C 1
ATOM 674 O O . GLN A 1 83 ? -6.889 10.006 16.779 1.00 84.62 83 GLN A O 1
ATOM 679 N N . MET A 1 84 ? -4.818 10.820 16.994 1.00 88.31 84 MET A N 1
ATOM 680 C CA . MET A 1 84 ? -5.100 11.634 18.183 1.00 88.31 84 MET A CA 1
ATOM 681 C C . MET A 1 84 ? -5.852 12.934 17.864 1.00 88.31 84 MET A C 1
ATOM 683 O O . MET A 1 84 ? -6.273 13.654 18.769 1.00 88.31 84 MET A O 1
ATOM 687 N N . HIS A 1 85 ? -6.016 13.248 16.581 1.00 91.06 85 HIS A N 1
ATOM 688 C CA . HIS A 1 85 ? -6.791 14.371 16.093 1.00 91.06 85 HIS A CA 1
ATOM 689 C C . HIS A 1 85 ? -8.031 13.867 15.349 1.00 91.06 85 HIS A C 1
ATOM 691 O O . HIS A 1 85 ? -7.936 12.901 14.588 1.00 91.06 85 HIS A O 1
ATOM 697 N N . PRO A 1 86 ? -9.184 14.539 15.516 1.00 94.50 86 PRO A N 1
ATOM 698 C CA . PRO A 1 86 ? -10.346 14.312 14.666 1.00 94.50 86 PRO A CA 1
ATOM 699 C C . PRO A 1 86 ? -9.982 14.387 13.175 1.00 94.50 86 PRO A C 1
ATOM 701 O O . PRO A 1 86 ? -9.143 15.204 12.779 1.00 94.50 86 PRO A O 1
ATOM 704 N N . ARG A 1 87 ? -10.584 13.522 12.348 1.00 93.00 87 ARG A N 1
ATOM 705 C CA . ARG A 1 87 ? -10.241 13.389 10.918 1.00 93.00 87 ARG A CA 1
ATOM 706 C C . ARG A 1 87 ? -10.466 14.690 10.143 1.00 93.00 87 ARG A C 1
ATOM 708 O O . ARG A 1 87 ? -9.641 15.065 9.318 1.00 93.00 87 ARG A O 1
ATOM 715 N N . ASP A 1 88 ? -11.536 15.412 10.444 1.00 94.81 88 ASP A N 1
ATOM 716 C CA . ASP A 1 88 ? -11.833 16.737 9.892 1.00 94.81 88 ASP A CA 1
ATOM 717 C C . ASP A 1 88 ? -10.728 17.754 10.227 1.00 94.81 88 ASP A C 1
ATOM 719 O O . ASP A 1 88 ? -10.256 18.494 9.358 1.00 94.81 88 ASP A O 1
ATOM 723 N N . LYS A 1 89 ? -10.233 17.738 11.472 1.00 94.75 89 LYS A N 1
ATOM 724 C CA . LYS A 1 89 ? -9.102 18.577 11.883 1.00 94.75 89 LYS A CA 1
ATOM 725 C C . LYS A 1 89 ? -7.826 18.188 11.140 1.00 94.75 89 LYS A C 1
ATOM 727 O O . LYS A 1 89 ? -7.092 19.092 10.736 1.00 94.75 89 LYS A O 1
ATOM 732 N N . PHE A 1 90 ? -7.590 16.884 10.959 1.00 94.44 90 PHE A N 1
ATOM 733 C CA . PHE A 1 90 ? -6.478 16.350 10.174 1.00 94.44 90 PHE A CA 1
ATOM 734 C C . PHE A 1 90 ? -6.484 16.914 8.748 1.00 94.44 90 PHE A C 1
ATOM 736 O O . PHE A 1 90 ? -5.524 17.563 8.338 1.00 94.44 90 PHE A O 1
ATOM 743 N N . MET A 1 91 ? -7.602 16.754 8.037 1.00 94.00 91 MET A N 1
ATOM 744 C CA . MET A 1 91 ? -7.741 17.210 6.652 1.00 94.00 91 MET A CA 1
ATOM 745 C C . MET A 1 91 ? -7.530 18.722 6.511 1.00 94.00 91 MET A C 1
ATOM 747 O O . MET A 1 91 ? -6.910 19.171 5.552 1.00 94.00 91 MET A O 1
ATOM 75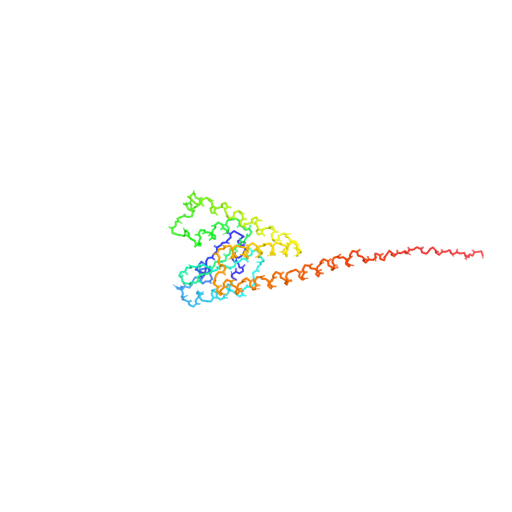1 N N . LYS A 1 92 ? -8.001 19.512 7.484 1.00 94.44 92 LYS A N 1
ATOM 752 C CA . LYS A 1 92 ? -7.883 20.975 7.443 1.00 94.44 92 LYS A CA 1
ATOM 753 C C . LYS A 1 92 ? -6.478 21.491 7.766 1.00 94.44 92 LYS A C 1
ATOM 755 O O . LYS A 1 92 ? -5.997 22.392 7.091 1.00 94.44 92 LYS A O 1
ATOM 760 N N . HIS A 1 93 ? -5.849 20.992 8.830 1.00 94.19 93 HIS A N 1
ATOM 761 C CA . HIS A 1 93 ? -4.582 21.557 9.327 1.00 94.19 93 HIS A CA 1
ATOM 762 C C . HIS A 1 93 ? -3.351 20.902 8.700 1.00 94.19 93 HIS A C 1
ATOM 764 O O . HIS A 1 93 ? -2.276 21.496 8.699 1.00 94.19 93 HIS A O 1
ATOM 770 N N . TRP A 1 94 ? -3.506 19.698 8.153 1.00 95.62 94 TRP A N 1
ATOM 771 C CA . TRP A 1 94 ? -2.439 18.962 7.490 1.00 95.62 94 TRP A CA 1
ATOM 772 C C . TRP A 1 94 ? -2.831 18.617 6.051 1.00 95.62 94 TRP A C 1
ATOM 774 O O . TRP A 1 94 ? -2.646 17.489 5.600 1.00 95.62 94 TRP A O 1
ATOM 784 N N . SER A 1 95 ? -3.353 19.602 5.314 1.00 94.50 95 SER A N 1
ATOM 785 C CA . SER A 1 95 ? -3.769 19.442 3.913 1.00 94.50 95 SER A CA 1
ATOM 786 C C . SER A 1 95 ? -2.646 18.917 3.012 1.00 94.50 95 SER A C 1
ATOM 788 O O . SER A 1 95 ? -2.905 18.107 2.138 1.00 94.50 95 SER A O 1
ATOM 790 N N . HIS A 1 96 ? -1.383 19.244 3.300 1.00 94.94 96 HIS A N 1
ATOM 791 C CA . HIS A 1 96 ? -0.237 18.682 2.578 1.00 94.94 96 HIS A CA 1
ATOM 792 C C . HIS A 1 96 ? -0.148 17.146 2.668 1.00 94.94 96 HIS A C 1
ATOM 794 O O . HIS A 1 96 ? 0.426 16.510 1.791 1.00 94.94 96 HIS A O 1
ATOM 800 N N . HIS A 1 97 ? -0.703 16.509 3.708 1.00 94.50 97 HIS A N 1
ATOM 801 C CA . HIS A 1 97 ? -0.820 15.049 3.752 1.00 94.50 97 HIS A CA 1
ATOM 802 C C . HIS A 1 97 ? -1.950 14.524 2.865 1.00 94.50 97 HIS A C 1
ATOM 804 O O . HIS A 1 97 ? -1.850 13.393 2.396 1.00 94.50 97 HIS A O 1
ATOM 810 N N . VAL A 1 98 ? -2.991 15.322 2.629 1.00 95.44 98 VAL A N 1
ATOM 811 C CA . VAL A 1 98 ? -4.025 15.027 1.631 1.00 95.44 98 VAL A CA 1
ATOM 812 C C . VAL A 1 98 ? -3.423 15.137 0.234 1.00 95.44 98 VAL A C 1
ATOM 814 O O . VAL A 1 98 ? -3.510 14.179 -0.525 1.00 95.44 98 VAL A O 1
ATOM 817 N N . ASP A 1 99 ? -2.697 16.216 -0.061 1.00 96.81 99 ASP A N 1
ATOM 818 C CA . ASP A 1 99 ? -1.989 16.390 -1.338 1.00 96.81 99 ASP A CA 1
ATOM 819 C C . ASP A 1 99 ? -1.027 15.222 -1.591 1.00 96.81 99 ASP A C 1
ATOM 821 O O . ASP A 1 99 ? -1.042 14.585 -2.641 1.00 96.81 99 ASP A O 1
ATOM 825 N N . LYS A 1 100 ? -0.276 14.822 -0.561 1.00 96.19 100 LYS A N 1
ATOM 826 C CA . LYS A 1 100 ? 0.609 13.660 -0.643 1.00 96.19 100 LYS A CA 1
ATOM 827 C C . LYS A 1 100 ? -0.131 12.321 -0.767 1.00 96.19 100 LYS A C 1
ATOM 829 O O . LYS A 1 100 ? 0.488 11.316 -1.092 1.00 96.19 100 LYS A O 1
ATOM 834 N N . ALA A 1 101 ? -1.415 12.236 -0.424 1.00 96.88 101 ALA A N 1
ATOM 835 C CA . ALA A 1 101 ? -2.220 11.051 -0.719 1.00 96.88 101 ALA A CA 1
ATOM 836 C C . ALA A 1 101 ? -2.566 10.994 -2.213 1.00 96.88 101 ALA A C 1
ATOM 838 O O . ALA A 1 101 ? -2.501 9.916 -2.795 1.00 96.88 101 ALA A O 1
ATOM 839 N N . HIS A 1 102 ? -2.861 12.139 -2.838 1.00 97.81 102 HIS A N 1
ATOM 840 C CA . HIS A 1 102 ? -3.037 12.224 -4.289 1.00 97.81 102 HIS A CA 1
ATOM 841 C C . HIS A 1 102 ? -1.760 11.820 -5.031 1.00 97.81 102 HIS A C 1
ATOM 843 O O . HIS A 1 102 ? -1.817 10.956 -5.900 1.00 97.81 102 HIS A O 1
ATOM 849 N N . GLU A 1 103 ? -0.605 12.359 -4.628 1.00 97.38 103 GLU A N 1
ATOM 850 C CA . GLU A 1 103 ? 0.691 11.999 -5.222 1.00 97.38 103 GLU A CA 1
ATOM 851 C C . GLU A 1 103 ? 0.966 10.488 -5.147 1.00 97.38 103 GLU A C 1
ATOM 853 O O . GLU A 1 103 ? 1.340 9.884 -6.153 1.00 97.38 103 GLU A O 1
ATOM 858 N N . ASP A 1 104 ? 0.731 9.867 -3.982 1.00 96.00 104 ASP A N 1
ATOM 859 C CA . ASP A 1 104 ? 0.912 8.422 -3.792 1.00 96.00 104 ASP A CA 1
ATOM 860 C C . ASP A 1 104 ? -0.016 7.604 -4.715 1.00 96.00 104 ASP A C 1
ATOM 862 O O . ASP A 1 104 ? 0.394 6.572 -5.255 1.00 96.00 104 ASP A O 1
ATOM 866 N N . VAL A 1 105 ? -1.271 8.042 -4.896 1.00 97.94 105 VAL A N 1
ATOM 867 C CA . VAL A 1 105 ? -2.229 7.386 -5.803 1.00 97.94 105 VAL A CA 1
ATOM 868 C C . VAL A 1 105 ? -1.787 7.535 -7.253 1.00 97.94 105 VAL A C 1
ATOM 870 O O . VAL A 1 105 ? -1.810 6.550 -7.985 1.00 97.94 105 VAL A O 1
ATOM 873 N N . ASP A 1 106 ? -1.362 8.723 -7.675 1.00 97.38 106 ASP A N 1
ATOM 874 C CA . ASP A 1 106 ? -0.930 8.983 -9.051 1.00 97.38 106 ASP A CA 1
ATOM 875 C C . ASP A 1 106 ? 0.366 8.241 -9.397 1.00 97.38 106 ASP A C 1
ATOM 877 O O . ASP A 1 106 ? 0.541 7.732 -10.507 1.00 97.38 106 ASP A O 1
ATOM 881 N N . GLU A 1 107 ? 1.303 8.157 -8.453 1.00 94.56 107 GLU A N 1
ATOM 882 C CA . GLU A 1 107 ? 2.502 7.329 -8.577 1.00 94.56 107 GLU A CA 1
ATOM 883 C C . GLU A 1 107 ? 2.148 5.850 -8.700 1.00 94.56 107 GLU A C 1
ATOM 885 O O . GLU A 1 107 ? 2.602 5.181 -9.632 1.00 94.56 107 GLU A O 1
ATOM 890 N N . TYR A 1 108 ? 1.286 5.339 -7.820 1.00 96.19 108 TYR A N 1
ATOM 891 C CA . TYR A 1 108 ? 0.919 3.935 -7.885 1.00 96.19 108 TYR A CA 1
ATOM 892 C C . TYR A 1 108 ? 0.062 3.594 -9.105 1.00 96.19 108 TYR A C 1
ATOM 894 O O . TYR A 1 108 ? 0.242 2.529 -9.684 1.00 96.19 108 TYR A O 1
ATOM 902 N N . ARG A 1 109 ? -0.815 4.494 -9.553 1.00 97.12 109 ARG A N 1
ATOM 903 C CA . ARG A 1 109 ? -1.615 4.316 -10.769 1.00 97.12 109 ARG A CA 1
ATOM 904 C C . ARG A 1 109 ? -0.731 4.171 -12.001 1.00 97.12 109 ARG A C 1
ATOM 906 O O . ARG A 1 109 ? -0.937 3.249 -12.778 1.00 97.12 109 ARG A O 1
ATOM 913 N N . ARG A 1 110 ? 0.322 4.990 -12.121 1.00 95.94 110 ARG A N 1
ATOM 914 C CA . ARG A 1 110 ? 1.333 4.840 -13.184 1.00 95.94 110 ARG A CA 1
ATOM 915 C C . ARG A 1 110 ? 1.982 3.458 -13.182 1.00 95.94 110 ARG A C 1
ATOM 917 O O . ARG A 1 110 ? 2.236 2.914 -14.247 1.00 95.94 110 ARG A O 1
ATOM 924 N N . TYR A 1 111 ? 2.251 2.892 -12.007 1.00 95.38 111 TYR A N 1
ATOM 925 C CA . TYR A 1 111 ? 2.757 1.524 -11.891 1.00 95.38 111 TYR A CA 1
ATOM 926 C C . TYR A 1 111 ? 1.685 0.477 -12.229 1.00 95.38 111 TYR A C 1
ATOM 928 O O . TYR A 1 111 ? 1.965 -0.489 -12.933 1.00 95.38 111 TYR A O 1
ATOM 936 N N . PHE A 1 112 ? 0.466 0.659 -11.726 1.00 95.69 112 PHE A N 1
ATOM 937 C CA . PHE A 1 112 ? -0.641 -0.278 -11.886 1.00 95.69 112 PHE A CA 1
ATOM 938 C C . PHE A 1 112 ? -1.050 -0.425 -13.356 1.00 95.69 112 PHE A C 1
ATOM 940 O O . PHE A 1 112 ? -1.165 -1.550 -13.843 1.00 95.69 112 PHE A O 1
ATOM 947 N N . ASP A 1 113 ? -1.177 0.699 -14.063 1.00 95.94 113 ASP A N 1
ATOM 948 C CA . ASP A 1 113 ? -1.568 0.764 -15.475 1.00 95.94 113 ASP A CA 1
ATOM 949 C C . ASP A 1 113 ? -0.410 0.433 -16.434 1.00 95.94 113 ASP A C 1
ATOM 951 O O . ASP A 1 113 ? -0.630 0.227 -17.628 1.00 95.94 113 ASP A O 1
ATOM 955 N N . ALA A 1 114 ? 0.832 0.390 -15.940 1.00 96.06 114 ALA A N 1
ATOM 956 C CA . ALA A 1 114 ? 1.981 0.040 -16.761 1.00 96.06 114 ALA A CA 1
ATOM 957 C C . ALA A 1 114 ? 1.972 -1.446 -17.141 1.00 96.06 114 ALA A C 1
ATOM 959 O O . ALA A 1 114 ? 1.662 -2.326 -16.331 1.00 96.06 114 ALA A O 1
ATOM 960 N N . ASP A 1 115 ? 2.409 -1.715 -18.369 1.00 94.88 115 ASP A N 1
ATOM 961 C CA . ASP A 1 115 ? 2.768 -3.052 -18.816 1.00 94.88 115 ASP A CA 1
ATOM 962 C C . ASP A 1 115 ? 3.989 -3.586 -18.045 1.00 94.88 115 ASP A C 1
ATOM 964 O O . ASP A 1 115 ? 4.640 -2.882 -17.267 1.00 94.88 115 ASP A O 1
ATOM 968 N N . GLU A 1 116 ? 4.323 -4.860 -18.247 1.00 93.50 116 GLU A N 1
ATOM 969 C CA . GLU A 1 116 ? 5.426 -5.500 -17.524 1.00 93.50 116 GLU A CA 1
ATOM 970 C C . GLU A 1 116 ? 6.757 -4.750 -17.710 1.00 93.50 116 GLU A C 1
ATOM 972 O O . GLU A 1 116 ? 7.508 -4.546 -16.752 1.00 93.50 116 GLU A O 1
ATOM 977 N N . LEU A 1 117 ? 7.017 -4.264 -18.926 1.00 94.19 117 LEU A N 1
ATOM 978 C CA . LEU A 1 117 ? 8.217 -3.499 -19.238 1.00 94.19 117 LEU A CA 1
ATOM 979 C C . LEU A 1 117 ? 8.228 -2.133 -18.531 1.00 94.19 117 LEU A C 1
ATOM 981 O O . LEU A 1 117 ? 9.258 -1.721 -17.988 1.00 94.19 117 LEU A O 1
ATOM 985 N N . GLY A 1 118 ? 7.098 -1.426 -18.520 1.00 94.75 118 GLY A N 1
ATOM 986 C CA . GLY A 1 118 ? 6.914 -0.164 -17.811 1.00 94.75 118 GLY A CA 1
ATOM 987 C C . GLY A 1 118 ? 7.077 -0.320 -16.300 1.00 94.75 118 GLY A C 1
ATOM 988 O O . GLY A 1 118 ? 7.814 0.455 -15.686 1.00 94.75 118 GLY A O 1
ATOM 989 N N . ARG A 1 119 ? 6.497 -1.370 -15.708 1.00 95.62 119 ARG A N 1
ATOM 990 C CA . ARG A 1 119 ? 6.650 -1.700 -14.281 1.00 95.62 119 ARG A CA 1
ATOM 991 C C . ARG A 1 119 ? 8.112 -1.926 -13.909 1.00 95.62 119 ARG A C 1
ATOM 993 O O . ARG A 1 119 ? 8.576 -1.372 -12.914 1.00 95.62 119 ARG A O 1
ATOM 1000 N N . ILE A 1 120 ? 8.861 -2.669 -14.728 1.00 96.25 120 ILE A N 1
ATOM 1001 C CA . ILE A 1 120 ? 10.299 -2.883 -14.511 1.00 96.25 120 ILE A CA 1
ATOM 1002 C C . ILE A 1 120 ? 11.067 -1.557 -14.566 1.00 96.25 120 ILE A C 1
ATOM 1004 O O . ILE A 1 120 ? 11.906 -1.299 -13.703 1.00 96.25 120 ILE A O 1
ATOM 1008 N N . LYS A 1 121 ? 10.774 -0.686 -15.541 1.00 95.81 121 LYS A N 1
ATOM 1009 C CA . LYS A 1 121 ? 11.425 0.632 -15.652 1.00 95.81 121 LYS A CA 1
ATOM 1010 C C . LYS A 1 121 ? 11.185 1.494 -14.410 1.00 95.81 121 LYS A C 1
ATOM 1012 O O . LYS A 1 121 ? 12.141 2.070 -13.894 1.00 95.81 121 LYS A O 1
ATOM 1017 N N . ILE A 1 122 ? 9.945 1.542 -13.918 1.00 95.12 122 ILE A N 1
ATOM 1018 C CA . ILE A 1 122 ? 9.580 2.269 -12.693 1.00 95.12 122 ILE A CA 1
ATOM 1019 C C . ILE A 1 122 ? 10.352 1.700 -11.494 1.00 95.12 122 ILE A C 1
ATOM 1021 O O . ILE A 1 122 ? 11.051 2.437 -10.807 1.00 95.12 122 ILE A O 1
ATOM 1025 N N . GLN A 1 123 ? 10.335 0.377 -11.304 1.00 95.31 123 GLN A N 1
ATOM 1026 C CA . GLN A 1 123 ? 11.032 -0.273 -10.189 1.00 95.31 123 GLN A CA 1
ATOM 1027 C C . GLN A 1 123 ? 12.546 -0.035 -10.200 1.00 95.31 123 GLN A C 1
ATOM 1029 O O . GLN A 1 123 ? 13.142 0.182 -9.144 1.00 95.31 123 GLN A O 1
ATOM 1034 N N . VAL A 1 124 ? 13.183 -0.080 -11.375 1.00 95.25 124 VAL A N 1
ATOM 1035 C CA . VAL A 1 124 ? 14.614 0.223 -11.509 1.00 95.25 124 VAL A CA 1
ATOM 1036 C C . VAL A 1 124 ? 14.889 1.671 -11.110 1.00 95.25 124 VAL A C 1
ATOM 1038 O O . VAL A 1 124 ? 15.805 1.910 -10.321 1.00 95.25 124 VAL A O 1
ATOM 1041 N N . ALA A 1 125 ? 14.090 2.623 -11.599 1.00 94.75 125 ALA A N 1
ATOM 1042 C CA . ALA A 1 125 ? 14.247 4.037 -11.267 1.00 94.75 125 ALA A CA 1
ATOM 1043 C C . ALA A 1 125 ? 14.078 4.297 -9.758 1.00 94.75 125 ALA A C 1
ATOM 1045 O O . ALA A 1 125 ? 14.919 4.963 -9.147 1.00 94.75 125 ALA A O 1
ATOM 1046 N N . ASP A 1 126 ? 13.057 3.709 -9.132 1.00 93.12 126 ASP A N 1
ATOM 1047 C CA . ASP A 1 126 ? 12.792 3.852 -7.696 1.00 93.12 126 ASP A CA 1
ATOM 1048 C C . ASP A 1 126 ? 13.934 3.289 -6.847 1.00 93.12 126 ASP A C 1
ATOM 1050 O O . ASP A 1 126 ? 14.409 3.931 -5.905 1.00 93.12 126 ASP A O 1
ATOM 1054 N N . LYS A 1 127 ? 14.439 2.104 -7.210 1.00 94.25 127 LYS A N 1
ATOM 1055 C CA . LYS A 1 127 ? 15.577 1.471 -6.530 1.00 94.25 127 LYS A CA 1
ATOM 1056 C C . LYS A 1 127 ? 16.858 2.285 -6.680 1.00 94.25 127 LYS A C 1
ATOM 1058 O O . LYS A 1 127 ? 17.596 2.449 -5.709 1.00 94.25 127 LYS A O 1
ATOM 1063 N N . GLN A 1 128 ? 17.116 2.835 -7.865 1.00 93.94 128 GLN A N 1
ATOM 1064 C CA . GLN A 1 128 ? 18.254 3.725 -8.096 1.00 93.94 128 GLN A CA 1
ATOM 1065 C C . GLN A 1 128 ? 18.153 4.998 -7.252 1.00 93.94 128 GLN A C 1
ATOM 1067 O O . GLN A 1 128 ? 19.140 5.397 -6.632 1.00 93.94 128 GLN A O 1
ATOM 1072 N N . LYS A 1 129 ? 16.962 5.602 -7.162 1.00 92.81 129 LYS A N 1
ATOM 1073 C CA . LYS A 1 129 ? 16.702 6.771 -6.310 1.00 92.81 129 LYS A CA 1
ATOM 1074 C C . LYS A 1 129 ? 16.945 6.455 -4.832 1.00 92.81 129 LYS A C 1
ATOM 1076 O O . LYS A 1 129 ? 17.647 7.209 -4.158 1.00 92.81 129 LYS A O 1
ATOM 1081 N N . ALA A 1 130 ? 16.433 5.326 -4.339 1.00 88.50 130 ALA A N 1
ATOM 1082 C CA . ALA A 1 130 ? 16.651 4.875 -2.963 1.00 88.50 130 ALA A CA 1
ATOM 1083 C C . ALA A 1 130 ? 18.142 4.635 -2.663 1.00 88.50 130 ALA A C 1
ATOM 1085 O O . ALA A 1 130 ? 18.667 5.121 -1.659 1.00 88.50 130 ALA A O 1
ATOM 1086 N N . ALA A 1 131 ? 18.854 3.955 -3.567 1.00 89.19 131 ALA A N 1
ATOM 1087 C CA . ALA A 1 131 ? 20.294 3.751 -3.448 1.00 89.19 131 ALA A CA 1
ATOM 1088 C C . ALA A 1 131 ? 21.069 5.079 -3.458 1.00 89.19 131 ALA A C 1
ATOM 1090 O O . ALA A 1 131 ? 22.002 5.251 -2.675 1.00 89.19 131 ALA A O 1
ATOM 1091 N N . GLY A 1 132 ? 20.674 6.029 -4.311 1.00 90.12 132 GLY A N 1
ATOM 1092 C CA . GLY A 1 132 ? 21.259 7.368 -4.373 1.00 90.12 132 GLY A CA 1
ATOM 1093 C C . GLY A 1 132 ? 21.121 8.132 -3.056 1.00 90.12 132 GLY A C 1
ATOM 1094 O O . GLY A 1 132 ? 22.105 8.681 -2.564 1.00 90.12 132 GLY A O 1
ATOM 1095 N N . LEU A 1 133 ? 19.937 8.094 -2.435 1.00 87.81 133 LEU A N 1
ATOM 1096 C CA . LEU A 1 133 ? 19.696 8.711 -1.126 1.00 87.81 133 LEU A CA 1
ATOM 1097 C C . LEU A 1 133 ? 20.586 8.113 -0.031 1.00 87.81 133 LEU A C 1
ATOM 1099 O O . LEU A 1 133 ? 21.205 8.849 0.734 1.00 87.81 133 LEU A 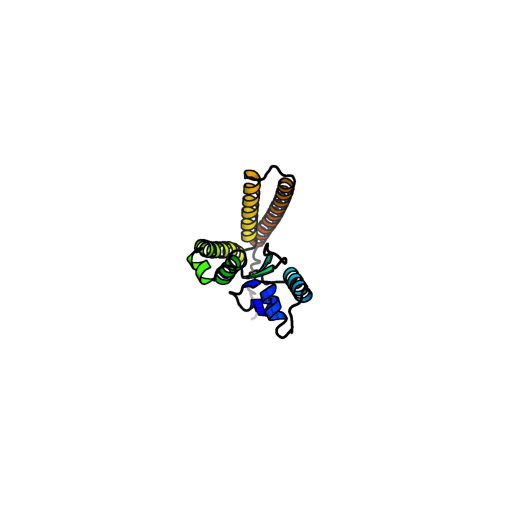O 1
ATOM 1103 N N . ILE A 1 134 ? 20.706 6.786 0.026 1.00 87.06 134 ILE A N 1
ATOM 1104 C CA . ILE A 1 134 ? 21.558 6.127 1.027 1.00 87.06 134 ILE A CA 1
ATOM 1105 C C . ILE A 1 134 ? 23.031 6.444 0.794 1.00 87.06 134 ILE A C 1
ATOM 1107 O O . ILE A 1 134 ? 23.762 6.680 1.753 1.00 87.06 134 ILE A O 1
ATOM 1111 N N . ARG A 1 135 ? 23.477 6.504 -0.464 1.00 84.50 135 ARG A N 1
ATOM 1112 C CA . ARG A 1 135 ? 24.846 6.927 -0.783 1.00 84.50 135 ARG A CA 1
ATOM 1113 C C . ARG A 1 135 ? 25.124 8.355 -0.317 1.00 84.50 135 ARG A C 1
ATOM 1115 O O . ARG A 1 135 ? 26.196 8.604 0.220 1.00 84.50 135 ARG A O 1
ATOM 1122 N N . ALA A 1 136 ? 24.162 9.261 -0.488 1.00 84.94 136 ALA A N 1
ATOM 1123 C CA . ALA A 1 136 ? 24.306 10.663 -0.111 1.00 84.94 136 ALA A CA 1
ATOM 1124 C C . ALA A 1 136 ? 24.271 10.900 1.410 1.00 84.94 136 ALA A C 1
ATOM 1126 O O . ALA A 1 136 ? 24.981 11.775 1.898 1.00 84.94 136 ALA A O 1
ATOM 1127 N N . PHE A 1 137 ? 23.473 10.132 2.162 1.00 78.56 137 PHE A N 1
ATOM 1128 C CA . PHE A 1 137 ? 23.166 10.455 3.565 1.00 78.56 137 PHE A CA 1
ATOM 1129 C C . PHE A 1 137 ? 23.451 9.340 4.581 1.00 78.56 137 PHE A C 1
ATOM 1131 O O . PHE A 1 137 ? 23.295 9.564 5.778 1.00 78.56 137 PHE A O 1
ATOM 1138 N N . GLY A 1 138 ? 23.854 8.143 4.149 1.00 68.69 138 GLY A N 1
ATOM 1139 C CA . GLY A 1 138 ? 23.900 6.972 5.032 1.00 68.69 138 GLY A CA 1
ATOM 1140 C C . GLY A 1 138 ? 24.991 5.947 4.738 1.00 68.69 138 GLY A C 1
ATOM 1141 O O . GLY A 1 138 ? 24.962 4.878 5.336 1.00 68.69 138 GLY A O 1
ATOM 1142 N N . ALA A 1 139 ? 25.955 6.218 3.857 1.00 63.66 139 ALA A N 1
ATOM 1143 C CA . ALA A 1 139 ? 26.892 5.206 3.350 1.00 63.66 139 ALA A CA 1
ATOM 1144 C C . ALA A 1 139 ? 27.953 4.686 4.348 1.00 63.66 139 ALA A C 1
ATOM 1146 O O . ALA A 1 139 ? 28.808 3.896 3.959 1.00 63.66 139 ALA A O 1
ATOM 1147 N N . SER A 1 140 ? 27.934 5.105 5.616 1.00 66.69 140 SER A N 1
ATOM 1148 C CA . SER A 1 140 ? 28.992 4.791 6.589 1.00 66.69 140 SER A CA 1
ATOM 1149 C C . SER A 1 140 ? 28.736 3.548 7.450 1.00 66.69 140 SER A C 1
ATOM 1151 O O . SER A 1 140 ? 29.642 3.114 8.158 1.00 66.69 140 SER A O 1
ATOM 1153 N N . SER A 1 141 ? 27.533 2.963 7.411 1.00 79.69 141 SER A N 1
ATOM 1154 C CA . SER A 1 141 ? 27.187 1.794 8.234 1.00 79.69 141 SER A CA 1
ATOM 1155 C C . SER A 1 141 ? 27.246 0.478 7.449 1.00 79.69 141 SER A C 1
ATOM 1157 O O . SER A 1 141 ? 26.938 0.439 6.256 1.00 79.69 141 SER A O 1
ATOM 1159 N N . SER A 1 142 ? 27.583 -0.626 8.125 1.00 79.38 142 SER A N 1
ATOM 1160 C CA . SER A 1 142 ? 27.549 -1.978 7.540 1.00 79.38 142 SER A CA 1
ATOM 1161 C C . SER A 1 142 ? 26.154 -2.359 7.034 1.00 79.38 142 SER A C 1
ATOM 1163 O O . SER A 1 142 ? 26.032 -2.991 5.987 1.00 79.38 142 SER A O 1
ATOM 1165 N N . PHE A 1 143 ? 25.106 -1.907 7.727 1.00 79.69 143 PHE A N 1
ATOM 1166 C CA . PHE A 1 143 ? 23.717 -2.053 7.294 1.00 79.69 143 PHE A CA 1
ATOM 1167 C C . PHE A 1 143 ? 23.469 -1.382 5.937 1.00 79.69 143 PHE A C 1
ATOM 1169 O O . PHE A 1 143 ? 22.884 -1.983 5.040 1.00 79.69 143 PHE A O 1
ATOM 1176 N N . SER A 1 144 ? 23.965 -0.159 5.753 1.00 83.19 144 SER A N 1
ATOM 1177 C CA . SER A 1 144 ? 23.812 0.582 4.499 1.00 83.19 144 SER A CA 1
ATOM 1178 C C . SER A 1 144 ? 24.537 -0.094 3.336 1.00 83.19 144 SER A C 1
ATOM 1180 O O . SER A 1 144 ? 24.017 -0.125 2.224 1.00 83.19 144 SER A O 1
ATOM 1182 N N . VAL A 1 145 ? 25.721 -0.664 3.583 1.00 85.62 145 VAL A N 1
ATOM 1183 C CA . VAL A 1 145 ? 26.478 -1.422 2.572 1.00 85.62 145 VAL A CA 1
ATOM 1184 C C . VAL A 1 145 ? 25.730 -2.691 2.158 1.00 85.62 145 VAL A C 1
ATOM 1186 O O . VAL A 1 145 ? 25.618 -2.969 0.964 1.00 85.62 145 VAL A O 1
ATOM 1189 N N . GL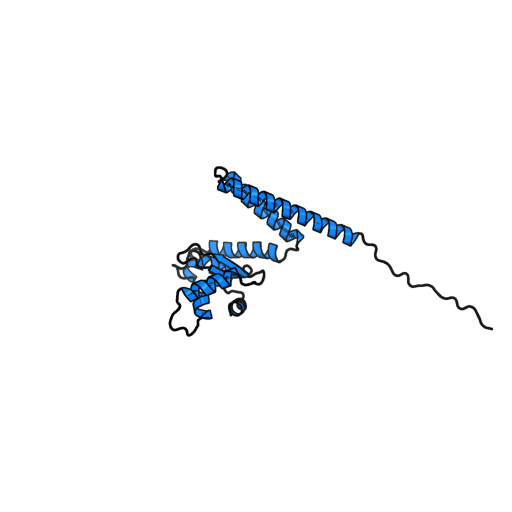U A 1 146 ? 25.191 -3.437 3.125 1.00 88.44 146 GLU A N 1
ATOM 1190 C CA . GLU A 1 146 ? 24.382 -4.636 2.877 1.00 88.44 146 GLU A CA 1
ATOM 1191 C C . GLU A 1 146 ? 23.149 -4.312 2.034 1.00 88.44 146 GLU A C 1
ATOM 1193 O O . GLU A 1 146 ? 22.929 -4.911 0.980 1.00 88.44 146 GLU A O 1
ATOM 1198 N N . TYR A 1 147 ? 22.400 -3.290 2.447 1.00 88.06 147 TYR A N 1
ATOM 1199 C CA . TYR A 1 147 ? 21.224 -2.824 1.727 1.00 88.06 147 TYR A CA 1
ATOM 1200 C C . TYR A 1 147 ? 21.561 -2.406 0.289 1.00 88.06 147 TYR A C 1
ATOM 1202 O O . TYR A 1 147 ? 20.886 -2.817 -0.653 1.00 88.06 147 TYR A O 1
ATOM 1210 N N . LEU A 1 148 ? 22.628 -1.623 0.084 1.00 90.50 148 LEU A N 1
ATOM 1211 C CA . LEU A 1 148 ? 23.044 -1.196 -1.256 1.00 90.50 148 LEU A CA 1
ATOM 1212 C C . LEU A 1 148 ? 23.425 -2.379 -2.152 1.00 90.50 148 LEU A C 1
ATOM 1214 O O . LEU A 1 148 ? 23.162 -2.337 -3.355 1.00 90.50 148 LEU A O 1
ATOM 1218 N N . ARG A 1 149 ? 24.022 -3.434 -1.586 1.00 91.94 149 ARG A N 1
ATOM 1219 C CA . ARG A 1 149 ? 24.338 -4.657 -2.331 1.00 91.94 149 ARG A CA 1
ATOM 1220 C C . ARG A 1 149 ? 23.074 -5.402 -2.737 1.00 91.94 149 ARG A C 1
ATOM 1222 O O . ARG A 1 149 ? 22.964 -5.794 -3.896 1.00 91.94 149 ARG A O 1
ATOM 1229 N N . GLN A 1 150 ? 22.119 -5.543 -1.818 1.00 92.75 150 GLN A N 1
ATOM 1230 C CA . GLN A 1 150 ? 20.822 -6.147 -2.111 1.00 92.75 150 GLN A CA 1
ATOM 1231 C C . GLN A 1 150 ? 20.101 -5.379 -3.225 1.00 92.75 150 GLN A C 1
ATOM 1233 O O . GLN A 1 150 ? 19.690 -5.973 -4.218 1.00 92.75 150 GLN A O 1
ATOM 1238 N N . VAL A 1 151 ? 20.019 -4.051 -3.113 1.00 92.88 151 VAL A N 1
ATOM 1239 C CA . VAL A 1 151 ? 19.403 -3.206 -4.144 1.00 92.88 151 VAL A CA 1
ATOM 1240 C C . VAL A 1 151 ? 20.117 -3.351 -5.490 1.00 92.88 151 VAL A C 1
ATOM 1242 O O . VAL A 1 151 ? 19.456 -3.419 -6.523 1.00 92.88 151 VAL A O 1
ATOM 1245 N N . GLY A 1 152 ? 21.450 -3.444 -5.498 1.00 93.06 152 GLY A N 1
ATOM 1246 C CA . GLY A 1 152 ? 22.222 -3.698 -6.716 1.00 93.06 152 GLY A CA 1
ATOM 1247 C C . GLY A 1 152 ? 21.863 -5.027 -7.388 1.00 93.06 152 GLY A C 1
ATOM 1248 O O . GLY A 1 152 ? 21.646 -5.055 -8.598 1.00 93.06 152 GLY A O 1
ATOM 1249 N N . ALA A 1 153 ? 21.744 -6.106 -6.609 1.00 95.31 153 ALA A N 1
ATOM 1250 C CA . ALA A 1 153 ? 21.345 -7.420 -7.116 1.00 95.31 153 ALA A CA 1
ATOM 1251 C C . ALA A 1 153 ? 19.912 -7.413 -7.678 1.00 95.31 153 ALA A C 1
ATOM 1253 O O . ALA A 1 153 ? 19.656 -7.963 -8.748 1.00 95.31 153 ALA A O 1
ATOM 1254 N N . GLU A 1 154 ? 18.986 -6.734 -7.000 1.00 95.25 154 GLU A N 1
ATOM 1255 C CA . GLU A 1 154 ? 17.605 -6.587 -7.467 1.00 95.25 154 GLU A CA 1
ATOM 1256 C C . GLU A 1 154 ? 17.521 -5.783 -8.773 1.00 95.25 154 GLU A C 1
ATOM 1258 O O . GLU A 1 154 ? 16.784 -6.165 -9.681 1.00 95.25 154 GLU A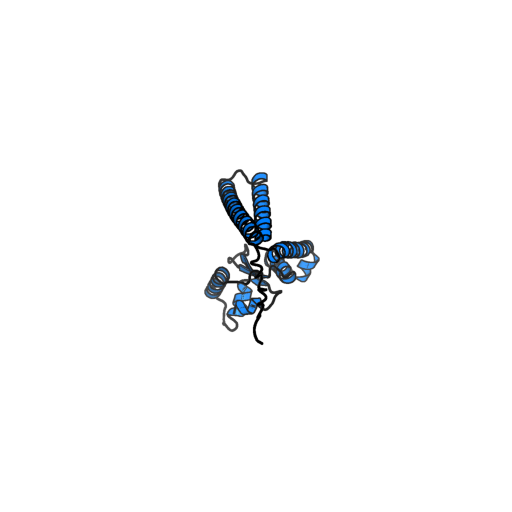 O 1
ATOM 1263 N N . ILE A 1 155 ? 18.295 -4.698 -8.907 1.00 95.94 155 ILE A N 1
ATOM 1264 C CA . ILE A 1 155 ? 18.377 -3.929 -10.159 1.00 95.94 155 ILE A CA 1
ATOM 1265 C C . ILE A 1 155 ? 18.920 -4.806 -11.292 1.00 95.94 155 ILE A C 1
ATOM 1267 O O . ILE A 1 155 ? 18.358 -4.784 -12.385 1.00 95.94 155 ILE A O 1
ATOM 1271 N N . ALA A 1 156 ? 19.980 -5.584 -11.049 1.00 96.25 156 ALA A N 1
ATOM 1272 C CA . ALA A 1 156 ? 20.548 -6.475 -12.060 1.00 96.25 156 ALA A CA 1
ATOM 1273 C C . ALA A 1 156 ? 19.512 -7.497 -12.557 1.00 96.25 156 ALA A C 1
ATOM 1275 O O . ALA A 1 156 ? 19.273 -7.589 -13.759 1.00 96.25 156 ALA A O 1
ATOM 1276 N N . SER A 1 157 ? 18.811 -8.167 -11.638 1.00 96.88 157 SER A N 1
ATOM 1277 C CA . SER A 1 157 ? 17.753 -9.129 -11.977 1.00 96.88 157 SER A CA 1
ATOM 1278 C C . SER A 1 157 ? 16.606 -8.495 -12.779 1.00 96.88 157 SER A C 1
ATOM 1280 O O . SER A 1 157 ? 16.111 -9.075 -13.746 1.00 96.88 157 SER A O 1
ATOM 1282 N N . LEU A 1 158 ? 16.202 -7.270 -12.428 1.00 96.06 158 LEU A N 1
ATOM 1283 C CA . LEU A 1 158 ? 15.187 -6.532 -13.181 1.00 96.06 158 LEU A CA 1
ATOM 1284 C C . LEU A 1 158 ? 15.650 -6.194 -14.604 1.00 96.06 158 LEU A C 1
ATOM 1286 O O . LEU A 1 158 ? 14.860 -6.292 -15.541 1.00 96.06 158 L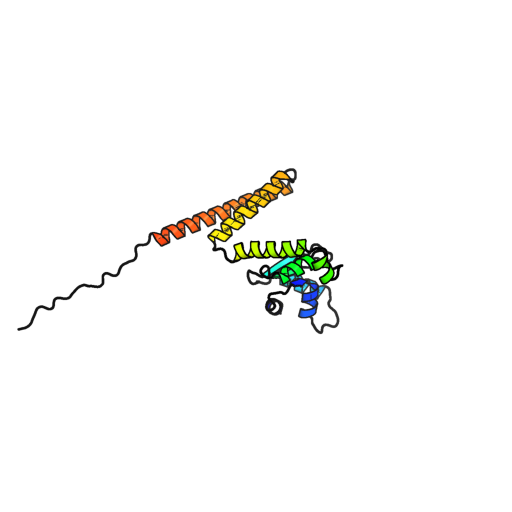EU A O 1
ATOM 1290 N N . LEU A 1 159 ? 16.919 -5.822 -14.783 1.00 95.69 159 LEU A N 1
ATOM 1291 C CA . LEU A 1 159 ? 17.490 -5.533 -16.100 1.00 95.69 159 LEU A CA 1
ATOM 1292 C C . LEU A 1 159 ? 17.620 -6.791 -16.969 1.00 95.69 159 LEU A C 1
ATOM 1294 O O . LEU A 1 159 ? 17.380 -6.715 -18.172 1.00 95.69 159 LEU A O 1
ATOM 1298 N N . GLU A 1 160 ? 17.927 -7.945 -16.377 1.00 96.00 160 GLU A N 1
ATOM 1299 C CA . GLU A 1 160 ? 17.907 -9.235 -17.080 1.00 96.00 160 GLU A CA 1
ATOM 1300 C C . GLU A 1 160 ? 16.494 -9.580 -17.565 1.00 96.00 160 GLU A C 1
ATOM 1302 O O . GLU A 1 160 ? 16.295 -9.877 -18.744 1.00 96.00 160 GLU A O 1
ATOM 1307 N N . ARG A 1 161 ? 15.486 -9.456 -16.689 1.00 95.88 161 ARG A N 1
ATOM 1308 C CA . ARG A 1 161 ? 14.078 -9.673 -17.060 1.00 95.88 161 ARG A CA 1
ATOM 1309 C C . ARG A 1 161 ? 13.624 -8.703 -18.150 1.00 95.88 161 ARG A C 1
ATOM 1311 O O . ARG A 1 161 ? 12.942 -9.109 -19.086 1.00 95.88 161 ARG A O 1
ATOM 1318 N N . LYS A 1 162 ? 14.037 -7.435 -18.060 1.00 95.25 162 LYS A N 1
ATOM 1319 C CA . LYS A 1 162 ? 13.788 -6.421 -19.092 1.00 95.25 162 LYS A CA 1
ATOM 1320 C C . LYS A 1 162 ? 14.333 -6.870 -20.452 1.00 95.25 162 LYS A C 1
ATOM 1322 O O . LYS A 1 162 ? 13.599 -6.829 -21.433 1.00 95.25 162 LYS A O 1
ATOM 1327 N N . ALA A 1 163 ? 15.594 -7.302 -20.500 1.00 94.31 163 ALA A N 1
ATOM 1328 C CA . ALA A 1 163 ? 16.239 -7.741 -21.735 1.00 94.31 163 ALA A CA 1
ATOM 1329 C C . ALA A 1 163 ? 15.537 -8.967 -22.342 1.00 94.31 163 ALA A C 1
ATOM 1331 O O . ALA A 1 163 ? 15.321 -9.009 -23.550 1.00 94.31 163 ALA A O 1
ATOM 1332 N N . ALA A 1 164 ? 15.116 -9.924 -21.507 1.00 93.75 164 ALA A N 1
ATOM 1333 C CA . ALA A 1 164 ? 14.361 -11.092 -21.956 1.00 93.75 164 ALA A CA 1
ATOM 1334 C C . ALA A 1 164 ? 13.009 -10.714 -22.589 1.00 93.75 164 ALA A C 1
ATOM 1336 O O . ALA A 1 164 ? 12.646 -11.261 -23.629 1.00 93.75 164 ALA A O 1
ATOM 1337 N N . LEU A 1 165 ? 12.284 -9.756 -22.002 1.00 92.81 165 LEU A N 1
ATOM 1338 C CA . LEU A 1 165 ? 11.014 -9.262 -22.551 1.00 92.81 165 LEU A CA 1
ATOM 1339 C C . LEU A 1 165 ? 11.206 -8.490 -23.858 1.00 92.81 165 LEU A C 1
ATOM 1341 O O . LEU A 1 165 ? 10.432 -8.668 -24.795 1.00 92.81 165 LEU A O 1
ATOM 1345 N N . GLU A 1 166 ? 12.237 -7.646 -23.936 1.00 92.81 166 GLU A N 1
ATOM 1346 C CA . GLU A 1 166 ? 12.564 -6.909 -25.161 1.00 92.81 166 GLU A CA 1
ATOM 1347 C C . GLU A 1 166 ? 12.942 -7.866 -26.302 1.00 92.81 166 GLU A C 1
ATOM 1349 O O . GLU A 1 166 ? 12.525 -7.653 -27.440 1.00 92.81 166 GLU A O 1
ATOM 1354 N N . GLU A 1 167 ? 13.668 -8.947 -26.011 1.00 92.25 167 GLU A N 1
ATOM 1355 C CA . GLU A 1 167 ? 14.006 -9.965 -27.008 1.00 92.25 167 GLU A CA 1
ATOM 1356 C C . GLU A 1 167 ? 12.789 -10.804 -27.423 1.00 92.25 167 GLU A C 1
ATOM 1358 O O . GLU A 1 167 ? 12.559 -11.006 -28.615 1.00 92.25 167 GLU A O 1
ATOM 1363 N N . ALA A 1 168 ? 11.941 -11.213 -26.475 1.00 89.75 168 ALA A N 1
ATOM 1364 C CA . ALA A 1 168 ? 10.687 -11.902 -26.783 1.00 89.75 168 ALA A CA 1
ATOM 1365 C C . ALA A 1 168 ? 9.767 -11.052 -27.680 1.00 89.75 168 ALA A C 1
ATOM 1367 O O . ALA A 1 168 ? 9.166 -11.572 -28.621 1.00 89.75 168 ALA A O 1
ATOM 1368 N N . ALA A 1 169 ? 9.701 -9.739 -27.434 1.00 88.69 169 ALA A N 1
ATOM 1369 C CA . ALA A 1 169 ? 8.949 -8.801 -28.264 1.00 88.69 169 ALA A CA 1
ATOM 1370 C C . ALA A 1 169 ? 9.558 -8.621 -29.667 1.00 88.69 169 ALA A C 1
ATOM 1372 O O . ALA A 1 169 ? 8.828 -8.417 -30.632 1.00 88.69 169 ALA A O 1
ATOM 1373 N N . ARG A 1 170 ? 10.885 -8.712 -29.818 1.00 88.31 170 ARG A N 1
ATOM 1374 C CA . ARG A 1 170 ? 11.531 -8.693 -31.144 1.00 88.31 170 ARG A CA 1
ATOM 1375 C C . ARG A 1 170 ? 11.223 -9.953 -31.944 1.00 88.31 170 ARG A C 1
ATOM 1377 O O . ARG A 1 170 ? 10.920 -9.853 -33.130 1.00 88.31 170 ARG A O 1
ATOM 1384 N N . LEU A 1 171 ? 11.284 -11.116 -31.298 1.00 86.62 171 LEU A N 1
ATOM 1385 C CA . LEU A 1 171 ? 11.018 -12.411 -31.927 1.00 86.62 171 LEU A CA 1
ATOM 1386 C C . LEU A 1 171 ? 9.546 -12.576 -32.335 1.00 86.62 171 LEU A C 1
ATOM 1388 O O . LEU A 1 171 ? 9.262 -13.209 -33.347 1.00 86.62 171 LEU A O 1
ATOM 1392 N N . SER A 1 172 ? 8.605 -11.987 -31.592 1.00 79.56 172 SER A N 1
ATOM 1393 C CA . SER A 1 172 ? 7.184 -12.016 -31.965 1.00 79.56 172 SER A CA 1
ATOM 1394 C C . SER A 1 172 ? 6.855 -11.125 -33.169 1.00 79.56 172 SER A C 1
ATOM 1396 O O . SER A 1 172 ? 5.934 -11.435 -33.919 1.00 79.56 172 SER A O 1
ATOM 1398 N N . VAL A 1 173 ? 7.621 -10.052 -33.393 1.00 73.69 173 VAL A N 1
ATOM 1399 C CA . VAL A 1 173 ? 7.467 -9.145 -34.546 1.00 73.69 173 VAL A CA 1
ATOM 1400 C C . VAL A 1 173 ? 8.126 -9.702 -35.818 1.00 73.69 173 VAL A C 1
ATOM 1402 O O . VAL A 1 173 ? 7.725 -9.336 -36.921 1.00 73.69 173 VAL A O 1
ATOM 1405 N N . SER A 1 174 ? 9.114 -10.595 -35.697 1.00 61.50 174 SER A N 1
ATOM 1406 C CA . SER A 1 174 ? 9.843 -11.168 -36.839 1.00 61.50 174 SER A CA 1
ATOM 1407 C C . SER A 1 174 ? 9.254 -12.469 -37.398 1.00 61.50 174 SER A C 1
ATOM 1409 O O . SER A 1 174 ? 9.748 -12.957 -38.415 1.00 61.50 174 SER A O 1
ATOM 1411 N N . ALA A 1 175 ? 8.201 -13.026 -36.791 1.00 48.56 175 ALA A N 1
ATOM 1412 C CA . ALA A 1 175 ? 7.512 -14.196 -37.325 1.00 48.56 175 ALA A CA 1
ATOM 1413 C C . ALA A 1 175 ? 6.710 -13.812 -38.590 1.00 48.56 175 ALA A C 1
ATOM 1415 O O . ALA A 1 175 ? 5.781 -13.003 -38.498 1.00 48.56 175 ALA A O 1
ATOM 1416 N N . PRO A 1 176 ? 7.037 -14.351 -39.781 1.00 50.56 176 PRO A N 1
ATOM 1417 C CA . PRO A 1 176 ? 6.266 -14.066 -40.981 1.00 50.56 176 PRO A CA 1
ATOM 1418 C C . PRO A 1 176 ? 4.854 -14.636 -40.830 1.00 50.56 176 PRO A C 1
ATOM 1420 O O . PRO A 1 176 ? 4.673 -15.816 -40.541 1.00 50.56 176 PRO A O 1
ATOM 1423 N N . SER A 1 177 ? 3.855 -13.782 -41.058 1.00 50.97 177 SER A N 1
ATOM 1424 C CA . SER A 1 177 ? 2.484 -14.194 -41.349 1.00 50.97 177 SER A CA 1
ATOM 1425 C C . SER A 1 177 ? 2.535 -15.227 -42.471 1.00 50.97 177 SER A C 1
ATOM 1427 O O . SER A 1 177 ? 2.843 -14.870 -43.610 1.00 50.97 177 SER A O 1
ATOM 1429 N N . GLU A 1 178 ? 2.235 -16.491 -42.171 1.00 50.00 178 GLU A N 1
ATOM 1430 C CA . GLU A 1 178 ? 1.859 -17.468 -43.187 1.00 50.00 178 GLU A CA 1
ATOM 1431 C C . GLU A 1 178 ? 0.572 -16.956 -43.846 1.00 50.00 178 GLU A C 1
ATOM 1433 O O . GLU A 1 178 ? -0.549 -17.270 -43.451 1.00 50.00 178 GLU A O 1
ATOM 1438 N N . CYS A 1 179 ? 0.737 -16.082 -44.840 1.00 44.41 179 CYS A N 1
ATOM 1439 C CA . CYS A 1 179 ? -0.301 -15.768 -45.795 1.00 44.41 179 CYS A CA 1
ATOM 1440 C C . CYS A 1 179 ? -0.627 -17.081 -46.497 1.00 44.41 179 CYS A C 1
ATOM 1442 O O . CYS A 1 179 ? 0.101 -17.509 -47.392 1.00 44.41 179 CYS A O 1
ATOM 1444 N N . ALA A 1 180 ? -1.711 -17.724 -46.072 1.00 50.66 180 ALA A N 1
ATOM 1445 C CA . ALA A 1 180 ? -2.346 -18.786 -46.821 1.00 50.66 180 ALA A CA 1
ATOM 1446 C C . ALA A 1 180 ? -2.745 -18.222 -48.193 1.00 50.66 180 ALA A C 1
ATOM 1448 O O . ALA A 1 180 ? -3.813 -17.637 -48.367 1.00 50.66 180 ALA A O 1
ATOM 1449 N N . THR A 1 181 ? -1.869 -18.374 -49.184 1.00 51.88 181 THR A N 1
ATOM 1450 C CA . THR A 1 181 ? -2.167 -18.163 -50.600 1.00 51.88 181 THR A CA 1
ATOM 1451 C C . THR A 1 181 ? -3.003 -19.338 -51.104 1.00 51.88 181 THR A C 1
ATOM 1453 O O . THR A 1 181 ? -2.589 -20.135 -51.939 1.00 51.88 181 THR A O 1
ATOM 1456 N N . GLY A 1 182 ? -4.219 -19.459 -50.572 1.00 51.31 182 GLY A N 1
ATOM 1457 C CA . GLY A 1 182 ? -5.254 -20.328 -51.111 1.00 51.31 182 GLY A CA 1
ATOM 1458 C C . GLY A 1 182 ? -5.902 -19.659 -52.316 1.00 51.31 182 GLY A C 1
ATOM 1459 O O . GLY A 1 182 ? -6.917 -18.994 -52.166 1.00 51.31 182 GLY A O 1
ATOM 1460 N N . ASN A 1 183 ? -5.293 -19.795 -53.493 1.00 48.22 183 ASN A N 1
ATOM 1461 C CA . ASN A 1 183 ? -5.977 -19.620 -54.777 1.00 48.22 183 ASN A CA 1
ATOM 1462 C C . ASN A 1 183 ? -5.212 -20.370 -55.875 1.00 48.22 183 ASN A C 1
ATOM 1464 O O . ASN A 1 183 ? -4.522 -19.786 -56.708 1.00 48.22 183 ASN A O 1
ATOM 1468 N N . THR A 1 184 ? -5.346 -21.693 -55.882 1.00 45.75 184 THR A N 1
ATOM 1469 C CA . THR A 1 184 ? -5.130 -22.495 -57.089 1.00 45.75 184 THR A CA 1
ATOM 1470 C C . THR A 1 184 ? -6.469 -22.645 -57.800 1.00 45.75 184 THR A C 1
ATOM 1472 O O . THR A 1 184 ? -7.329 -23.414 -57.377 1.00 45.75 184 THR A O 1
ATOM 1475 N N . TYR A 1 185 ? -6.643 -21.870 -58.871 1.00 41.69 185 TYR A N 1
ATOM 1476 C CA . TYR A 1 185 ? -7.676 -22.087 -59.879 1.00 41.69 185 TYR A CA 1
ATOM 1477 C C . TYR A 1 185 ? -7.497 -23.487 -60.481 1.00 41.69 185 TYR A C 1
ATOM 1479 O O . TYR A 1 185 ? -6.477 -23.769 -61.109 1.00 41.69 185 TYR A O 1
ATOM 1487 N N . HIS A 1 186 ? -8.490 -24.357 -60.303 1.00 44.22 186 HIS A N 1
ATOM 1488 C CA . HIS A 1 186 ? -8.637 -25.556 -61.120 1.00 44.22 186 HIS A CA 1
ATOM 1489 C C . HIS A 1 186 ? -9.252 -25.144 -62.462 1.00 44.22 186 HIS A C 1
ATOM 1491 O O . HIS A 1 186 ? -10.410 -24.735 -62.523 1.00 44.22 186 HIS A O 1
ATOM 1497 N N . HIS A 1 187 ? -8.465 -25.224 -63.535 1.00 40.97 187 HIS A N 1
ATOM 1498 C CA . HIS A 1 187 ? -8.999 -25.268 -64.893 1.00 40.97 187 HIS A CA 1
ATOM 1499 C C . HIS A 1 187 ? -9.509 -26.689 -65.153 1.00 40.97 187 HIS A C 1
ATOM 1501 O O . HIS A 1 187 ? -8.718 -27.588 -65.429 1.00 40.97 187 HIS A O 1
ATOM 1507 N N . ASP A 1 188 ? -10.824 -26.881 -65.062 1.00 44.34 188 ASP A N 1
ATOM 1508 C CA . ASP A 1 188 ? -11.493 -28.041 -65.650 1.00 44.34 188 ASP A CA 1
ATOM 1509 C C . ASP A 1 188 ? -11.698 -27.782 -67.147 1.00 44.34 188 ASP A C 1
ATOM 1511 O O . ASP A 1 188 ? -12.674 -27.171 -67.584 1.00 44.34 188 ASP A O 1
ATOM 1515 N N . GLU A 1 189 ? -10.747 -28.250 -67.952 1.00 48.31 189 GLU A N 1
ATOM 1516 C CA . GLU A 1 189 ? -10.989 -28.562 -69.356 1.00 48.31 189 GLU A CA 1
ATOM 1517 C C . GLU A 1 189 ? -11.372 -30.040 -69.461 1.00 48.31 189 GLU A C 1
ATOM 1519 O O . GLU A 1 189 ? -10.509 -30.907 -69.313 1.00 48.31 189 GLU A O 1
ATOM 1524 N N . ARG A 1 190 ? -12.657 -30.315 -69.730 1.00 44.81 190 ARG A N 1
ATOM 1525 C CA . ARG A 1 190 ? -13.173 -31.362 -70.644 1.00 44.81 190 ARG A CA 1
ATOM 1526 C C . ARG A 1 190 ? -14.650 -31.647 -70.370 1.00 44.81 190 ARG A C 1
ATOM 1528 O O . ARG A 1 190 ? -14.990 -32.187 -69.326 1.00 44.81 190 ARG A O 1
ATOM 1535 N N . ALA A 1 191 ? -15.494 -31.386 -71.365 1.00 45.47 191 ALA A N 1
ATOM 1536 C CA . ALA A 1 191 ? -16.184 -32.446 -72.110 1.00 45.47 191 ALA A CA 1
ATOM 1537 C C . ALA A 1 191 ? -17.108 -31.819 -73.168 1.00 45.47 191 ALA A C 1
ATOM 1539 O O . ALA A 1 191 ? -18.141 -31.232 -72.847 1.00 45.47 191 ALA A O 1
ATOM 1540 N N . ALA A 1 192 ? -16.698 -31.960 -74.428 1.00 42.72 192 ALA A N 1
ATOM 1541 C CA . ALA A 1 192 ? -17.592 -32.441 -75.473 1.00 42.72 192 ALA A CA 1
ATOM 1542 C C . ALA A 1 192 ? -17.435 -33.968 -75.531 1.00 42.72 192 ALA A C 1
ATOM 1544 O O . ALA A 1 192 ? -16.307 -34.431 -75.225 1.00 42.72 192 ALA A O 1
#